Protein AF-0000000080282347 (afdb_homodimer)

Organism: Amycolatopsis orientalis (NCBI:txid31958)

Radius of gyration: 20.48 Å; Cα contacts (8 Å, |Δi|>4): 870; chains: 2; bounding box: 48×57×53 Å

Foldseek 3Di:
DPLPQFAEEEAEAQFQLCVDCVQPDKDQPCLLVLVLLVLVLCVVVVGAYEYEHAQEPDPPRLCHPPHRRVHHDPSCPPRDHPYYFYAHAQAPCRGPDNPVVVCVVSNHQEYEYAYPAQLTNRLNNLQVSLVVRGAYEYALSNHMHAWDADPVRDIDGRVRSSVVSQCCCCVVVSYHYDHSVVVSVVD/DPLPQFAEEEAEAQFQLCVDCVQPDKDQPCLLVLVLLVLVLCVVVVGAYEYEHAQEPDPPRLCHPPHRRVHHDPSCPPRDHPYYFYAHAQAPCRGPDNPVVVCVVSNHQEYEYAYPAQLTNRLNNLQVSLVVRGAYEYALSNHMHAWDADPVRDIDGRVRSSVVSQCCCCVVVSYHYDHSVVVSVVD

Secondary structure (DSSP, 8-state):
------EEEEEE--BGGGGSGGG--BS-TTHHHHHHHHHHHHHHTT--EEEEEE---STT-TTSTTSGGGSBPGGGTT---SEEEEESSS-GGGSSS-HHHHHHHTT--EEEEEEE-IIIIIHHHHHHHHHTT-EEEEEEEEEE-B-EE-TTS-EE-HHHHHHHHHHHHHHTTS-EEE-HHHHHHH-/------EEEEEE--BGGGGSGGG--BS-TTHHHHHHHHHHHHHHTT--EEEEEE---STT-TTSTTSGGGSBPGGGTT---SEEEEESSS-GGGSSS-HHHHHHHTT--EEEEEEE-IIIIIHHHHHHHHHTT-EEEEEEEEEE-B-EE-TTS-EE-HHHHHHHHHHHHHHTTS-EEE-HHHHHHT-

pLDDT: mean 96.14, std 8.89, range [32.91, 98.94]

Structure (mmCIF, N/CA/C/O backbone):
data_AF-0000000080282347-model_v1
#
loop_
_entity.id
_entity.type
_entity.pdbx_description
1 polymer Isochorismatase
#
loop_
_atom_site.group_PDB
_atom_site.id
_atom_site.type_symbol
_atom_site.label_atom_id
_atom_site.label_alt_id
_atom_site.label_comp_id
_atom_site.label_asym_id
_atom_site.label_entity_id
_atom_site.label_seq_id
_atom_site.pdbx_PDB_ins_code
_atom_site.Cartn_x
_atom_site.Cartn_y
_atom_site.Cartn_z
_atom_site.occupancy
_atom_site.B_iso_or_equiv
_atom_site.auth_seq_id
_atom_site.auth_comp_id
_atom_site.auth_asym_id
_atom_site.auth_atom_id
_atom_site.pdbx_PDB_model_num
ATOM 1 N N . MET A 1 1 ? 25.859 -26.344 3.904 1 32.91 1 MET A N 1
ATOM 2 C CA . MET A 1 1 ? 25.094 -26.328 2.662 1 32.91 1 MET A CA 1
ATOM 3 C C . MET A 1 1 ? 24.594 -24.906 2.354 1 32.91 1 MET A C 1
ATOM 5 O O . MET A 1 1 ? 23.891 -24.312 3.164 1 32.91 1 MET A O 1
ATOM 9 N N . THR A 1 2 ? 25.281 -24.062 1.719 1 38.06 2 THR A N 1
ATOM 10 C CA . THR A 1 2 ? 25.109 -22.641 1.452 1 38.06 2 THR A CA 1
ATOM 11 C C . THR A 1 2 ? 23.656 -22.344 1.054 1 38.06 2 THR A C 1
ATOM 13 O O . THR A 1 2 ? 23.188 -22.781 0.004 1 38.06 2 THR A O 1
ATOM 16 N N . THR A 1 3 ? 22.734 -22.484 1.907 1 43.06 3 THR A N 1
ATOM 17 C CA . THR A 1 3 ? 21.297 -22.484 1.604 1 43.06 3 THR A CA 1
ATOM 18 C C . THR A 1 3 ? 20.969 -21.406 0.574 1 43.06 3 THR A C 1
ATOM 20 O O . THR A 1 3 ? 21.25 -20.234 0.78 1 43.06 3 THR A O 1
ATOM 23 N N . GLU A 1 4 ? 21.266 -21.703 -0.724 1 50.09 4 GLU A N 1
ATOM 24 C CA . GLU A 1 4 ? 20.969 -20.875 -1.893 1 50.09 4 GLU A CA 1
ATOM 25 C C . GLU A 1 4 ? 19.75 -20 -1.665 1 50.09 4 GLU A C 1
ATOM 27 O O . GLU A 1 4 ? 18.781 -20.438 -1.025 1 50.09 4 GLU A O 1
ATOM 32 N N . GLU A 1 5 ? 19.953 -18.812 -1.58 1 59.78 5 GLU A N 1
ATOM 33 C CA . GLU A 1 5 ? 18.844 -17.859 -1.501 1 59.78 5 GLU A 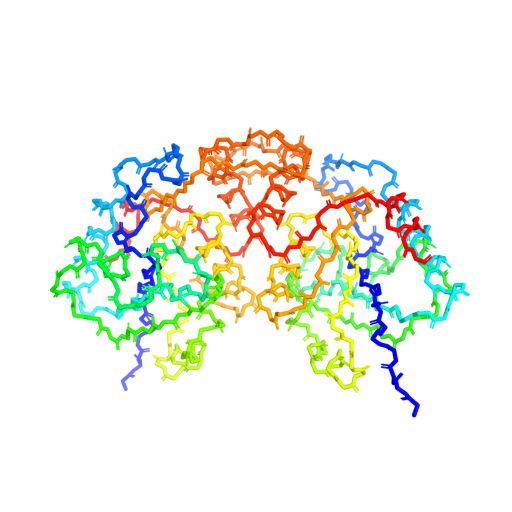CA 1
ATOM 34 C C . GLU A 1 5 ? 17.703 -18.281 -2.414 1 59.78 5 GLU A C 1
ATOM 36 O O . GLU A 1 5 ? 17.891 -18.5 -3.609 1 59.78 5 GLU A O 1
ATOM 41 N N . THR A 1 6 ? 16.625 -19.062 -1.84 1 83.44 6 THR A N 1
ATOM 42 C CA . THR A 1 6 ? 15.516 -19.531 -2.658 1 83.44 6 THR A CA 1
ATOM 43 C C . THR A 1 6 ? 14.461 -18.438 -2.83 1 83.44 6 THR A C 1
ATOM 45 O O . THR A 1 6 ? 14.273 -17.609 -1.939 1 83.44 6 THR A O 1
ATOM 48 N N . LYS A 1 7 ? 13.984 -18.266 -4.023 1 94.06 7 LYS A N 1
ATOM 49 C CA . LYS A 1 7 ? 12.914 -17.359 -4.418 1 94.06 7 LYS A CA 1
ATOM 50 C C . LYS A 1 7 ? 11.547 -18.016 -4.25 1 94.06 7 LYS A C 1
ATOM 52 O O . LYS A 1 7 ? 11.281 -19.062 -4.848 1 94.06 7 LYS A O 1
ATOM 57 N N . ALA A 1 8 ? 10.75 -17.516 -3.375 1 98.31 8 ALA A N 1
ATOM 58 C CA . ALA A 1 8 ? 9.422 -18.078 -3.146 1 98.31 8 ALA A CA 1
ATOM 59 C C . ALA A 1 8 ? 8.406 -17.531 -4.141 1 98.31 8 ALA A C 1
ATOM 61 O O . ALA A 1 8 ? 8.633 -16.484 -4.754 1 98.31 8 ALA A O 1
ATOM 62 N N . LEU A 1 9 ? 7.398 -18.297 -4.395 1 98.75 9 LEU A N 1
ATOM 63 C CA . LEU A 1 9 ? 6.207 -17.812 -5.082 1 98.75 9 LEU A CA 1
ATOM 64 C C . LEU A 1 9 ? 5.062 -17.594 -4.102 1 98.75 9 LEU A C 1
ATOM 66 O O . LEU A 1 9 ? 4.676 -18.516 -3.373 1 98.75 9 LEU A O 1
ATOM 70 N N . LEU A 1 10 ? 4.605 -16.391 -3.969 1 98.94 10 LEU A N 1
ATOM 71 C CA . LEU A 1 10 ? 3.426 -16.047 -3.178 1 98.94 10 LEU A CA 1
ATOM 72 C C . LEU A 1 10 ? 2.195 -15.906 -4.066 1 98.94 10 LEU A C 1
ATOM 74 O O . LEU A 1 10 ? 2.152 -15.039 -4.941 1 98.94 10 LEU A O 1
ATOM 78 N N . VAL A 1 11 ? 1.213 -16.719 -3.898 1 98.94 11 VAL A N 1
ATOM 79 C CA . VAL A 1 11 ? -0.048 -16.688 -4.633 1 98.94 11 VAL A CA 1
ATOM 80 C C . VAL A 1 11 ? -1.171 -16.219 -3.711 1 98.94 11 VAL A C 1
ATOM 82 O O . VAL A 1 11 ? -1.572 -16.938 -2.793 1 98.94 11 VAL A O 1
ATOM 85 N N . ILE A 1 12 ? -1.704 -15.07 -4.031 1 98.88 12 ILE A N 1
ATOM 86 C CA . ILE A 1 12 ? -2.576 -14.359 -3.104 1 98.88 12 ILE A CA 1
ATOM 87 C C . ILE A 1 12 ? -4.027 -14.477 -3.566 1 98.88 12 ILE A C 1
ATOM 89 O O . ILE A 1 12 ? -4.391 -13.969 -4.629 1 98.88 12 ILE A O 1
ATOM 93 N N . ASP A 1 13 ? -4.871 -15.109 -2.803 1 98.75 13 ASP A N 1
ATOM 94 C CA . ASP A 1 13 ? -6.328 -15.016 -2.816 1 98.75 13 ASP A CA 1
ATOM 95 C C . ASP A 1 13 ? -6.902 -15.547 -4.129 1 98.75 13 ASP A C 1
ATOM 97 O O . ASP A 1 13 ? -7.879 -15 -4.648 1 98.75 13 ASP A O 1
ATOM 101 N N . VAL A 1 14 ? -6.258 -16.469 -4.738 1 98.81 14 VAL A N 1
ATOM 102 C CA . VAL A 1 14 ? -6.809 -17.062 -5.953 1 98.81 14 VAL A CA 1
ATOM 103 C C . VAL A 1 14 ? -7.957 -18 -5.598 1 98.81 14 VAL A C 1
ATOM 105 O O . VAL A 1 14 ? -7.789 -19.234 -5.617 1 98.81 14 VAL A O 1
ATOM 108 N N . GLN A 1 15 ? -9.086 -17.406 -5.375 1 98.81 15 GLN A N 1
ATOM 109 C CA . GLN A 1 15 ? -10.234 -18.094 -4.805 1 98.81 15 GLN A CA 1
ATOM 110 C C . GLN A 1 15 ? -11.453 -17.984 -5.715 1 98.81 15 GLN A C 1
ATOM 112 O O . GLN A 1 15 ? -11.625 -16.984 -6.414 1 98.81 15 GLN A O 1
ATOM 117 N N . ARG A 1 16 ? -12.336 -18.906 -5.605 1 98.5 16 ARG A N 1
ATOM 118 C CA . ARG A 1 16 ? -13.5 -19.031 -6.48 1 98.5 16 ARG A CA 1
ATOM 119 C C . ARG A 1 16 ? -14.477 -17.891 -6.273 1 98.5 16 ARG A C 1
ATOM 121 O O . ARG A 1 16 ? -15.164 -17.469 -7.211 1 98.5 16 ARG A O 1
ATOM 128 N N . GLY A 1 17 ? -14.484 -17.344 -5.078 1 98.19 17 GLY A N 1
ATOM 129 C CA . GLY A 1 17 ? -15.391 -16.25 -4.773 1 98.19 17 GLY A CA 1
ATOM 130 C C . GLY A 1 17 ? -15.188 -15.039 -5.66 1 98.19 17 GLY A C 1
ATOM 131 O O . GLY A 1 17 ? -16.109 -14.227 -5.832 1 98.19 17 GLY A O 1
ATOM 132 N N . PHE A 1 18 ? -14.047 -14.883 -6.262 1 98.12 18 PHE A N 1
ATOM 133 C CA . PHE A 1 18 ? -13.742 -13.727 -7.098 1 98.12 18 PHE A CA 1
ATOM 134 C C . PHE A 1 18 ? -14.344 -13.883 -8.484 1 98.12 18 PHE A C 1
ATOM 136 O O . PHE A 1 18 ? -14.266 -12.977 -9.312 1 98.12 18 PHE A O 1
ATOM 143 N N . ASP A 1 19 ? -14.977 -15.008 -8.758 1 97.06 19 ASP A N 1
ATOM 144 C CA . ASP A 1 19 ? -15.633 -15.219 -10.039 1 97.06 19 ASP A CA 1
ATOM 145 C C . ASP A 1 19 ? -17.062 -14.688 -10.016 1 97.06 19 ASP A C 1
ATOM 147 O O . ASP A 1 19 ? -17.734 -14.641 -11.047 1 97.06 19 ASP A O 1
ATOM 151 N N . GLU A 1 20 ? -17.5 -14.266 -8.875 1 96.19 20 GLU A N 1
ATOM 152 C CA . GLU A 1 20 ? -18.875 -13.812 -8.75 1 96.19 20 GLU A CA 1
ATOM 153 C C . GLU A 1 20 ? -19.078 -12.477 -9.461 1 96.19 20 GLU A C 1
ATOM 155 O O . GLU A 1 20 ? -18.219 -11.602 -9.422 1 96.19 20 GLU A O 1
ATOM 160 N N . PRO A 1 21 ? -20.234 -12.297 -10.039 1 94.88 21 PRO A N 1
ATOM 161 C CA . PRO A 1 21 ? -20.516 -11.102 -10.844 1 94.88 21 PRO A CA 1
ATOM 162 C C . PRO A 1 21 ? -20.516 -9.82 -10.016 1 94.88 21 PRO A C 1
ATOM 164 O O . PRO A 1 21 ? -20.391 -8.719 -10.562 1 94.88 21 PRO A O 1
ATOM 167 N N . VAL A 1 22 ? -20.672 -9.945 -8.766 1 93.5 22 VAL A N 1
ATOM 168 C CA . VAL A 1 22 ? -20.797 -8.789 -7.895 1 93.5 22 VAL A CA 1
ATOM 169 C C . VAL A 1 22 ? -19.531 -7.941 -7.973 1 93.5 22 VAL A C 1
ATOM 171 O O . VAL A 1 22 ? -19.562 -6.734 -7.719 1 93.5 22 VAL A O 1
ATOM 174 N N . TRP A 1 23 ? -18.438 -8.5 -8.422 1 96.12 23 TRP A N 1
ATOM 175 C CA . TRP A 1 23 ? -17.156 -7.805 -8.438 1 96.12 23 TRP A CA 1
ATOM 176 C C . TRP A 1 23 ? -17.047 -6.863 -9.633 1 96.12 23 TRP A C 1
ATOM 178 O O . TRP A 1 23 ? -16.203 -5.969 -9.656 1 96.12 23 TRP A O 1
ATOM 188 N N . GLY A 1 24 ? -17.922 -7.086 -10.625 1 96.56 24 GLY A N 1
ATOM 189 C CA . GLY A 1 24 ? -17.906 -6.223 -11.797 1 96.56 24 GLY A CA 1
ATOM 190 C C . GLY A 1 24 ? -16.859 -6.637 -12.82 1 96.56 24 GLY A C 1
ATOM 191 O O . GLY A 1 24 ? -16.328 -7.746 -12.758 1 96.56 24 GLY A O 1
ATOM 192 N N . PRO A 1 25 ? -16.609 -5.812 -13.852 1 97.88 25 PRO A N 1
ATOM 193 C CA . PRO A 1 25 ? -15.656 -6.137 -14.922 1 97.88 25 PRO A CA 1
ATOM 194 C C . PRO A 1 25 ? -14.219 -6.254 -14.422 1 97.88 25 PRO A C 1
ATOM 196 O O . PRO A 1 25 ? -13.766 -5.418 -13.633 1 97.88 25 PRO A O 1
ATOM 199 N N . ARG A 1 26 ? -13.57 -7.227 -14.844 1 98.38 26 ARG A N 1
ATOM 200 C CA . ARG A 1 26 ? -12.164 -7.41 -14.484 1 98.38 26 ARG A CA 1
ATOM 201 C C . ARG A 1 26 ? -11.258 -7.219 -15.695 1 98.38 26 ARG A C 1
ATOM 203 O O . ARG A 1 26 ? -11.734 -7.211 -16.828 1 98.38 26 ARG A O 1
ATOM 210 N N . ASP A 1 27 ? -10.039 -7.051 -15.398 1 98.56 27 ASP A N 1
ATOM 211 C CA . ASP A 1 27 ? -9.016 -7.066 -16.438 1 98.56 27 ASP A CA 1
ATOM 212 C C . ASP A 1 27 ? -8.328 -8.43 -16.516 1 98.56 27 ASP A C 1
ATOM 214 O O . ASP A 1 27 ? -8.734 -9.375 -15.836 1 98.56 27 ASP A O 1
ATOM 218 N N . ASN A 1 28 ? -7.477 -8.648 -17.422 1 98.38 28 ASN A N 1
ATOM 219 C CA . ASN A 1 28 ? -6.531 -9.75 -17.578 1 98.38 28 ASN A CA 1
ATOM 220 C C . ASN A 1 28 ? -7.238 -11.102 -17.578 1 98.38 28 ASN A C 1
ATOM 222 O O . ASN A 1 28 ? -7.027 -11.914 -16.672 1 98.38 28 ASN A O 1
ATOM 226 N N . PRO A 1 29 ? -7.984 -11.453 -18.594 1 97.69 29 PRO A N 1
ATOM 227 C CA . PRO A 1 29 ? -8.688 -12.734 -18.672 1 97.69 29 PRO A CA 1
ATOM 228 C C . PRO A 1 29 ? -7.734 -13.93 -18.641 1 97.69 29 PRO A C 1
ATOM 230 O O . PRO A 1 29 ? -8.148 -15.047 -18.328 1 97.69 29 PRO A O 1
ATOM 233 N N . GLY A 1 30 ? -6.48 -13.758 -18.891 1 98.12 30 GLY A N 1
ATOM 234 C CA . GLY A 1 30 ? -5.504 -14.836 -18.922 1 98.12 30 GLY A CA 1
ATOM 235 C C . GLY A 1 30 ? -4.75 -14.992 -17.609 1 98.12 30 GLY A C 1
ATOM 236 O O . GLY A 1 30 ? -3.811 -15.789 -17.531 1 98.12 30 GLY A O 1
ATOM 237 N N . ALA A 1 31 ? -5.098 -14.281 -16.594 1 98.81 31 ALA A N 1
ATOM 238 C CA . ALA A 1 31 ? -4.336 -14.242 -15.352 1 98.81 31 ALA A CA 1
ATOM 239 C C . ALA A 1 31 ? -4.223 -15.633 -14.734 1 98.81 31 ALA A C 1
ATOM 241 O O . ALA A 1 31 ? -3.143 -16.031 -14.297 1 98.81 31 ALA A O 1
ATOM 242 N N . GLU A 1 32 ? -5.316 -16.406 -14.719 1 98.69 32 GLU A N 1
ATOM 243 C CA . GLU A 1 32 ? -5.316 -17.719 -14.086 1 98.69 32 GLU A CA 1
ATOM 244 C C . GLU A 1 32 ? -4.363 -18.672 -14.797 1 98.69 32 GLU A C 1
ATOM 246 O O . GLU A 1 32 ? -3.668 -19.469 -14.148 1 98.69 32 GLU A O 1
ATOM 251 N N . ALA A 1 33 ? -4.371 -18.594 -16.062 1 98.69 33 ALA A N 1
ATOM 252 C CA . ALA A 1 33 ? -3.436 -19.422 -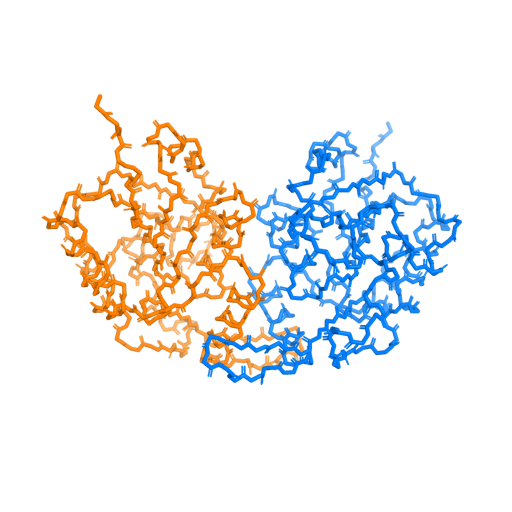16.812 1 98.69 33 ALA A CA 1
ATOM 253 C C . ALA A 1 33 ? -1.991 -19.062 -16.484 1 98.69 33 ALA A C 1
ATOM 255 O O . ALA A 1 33 ? -1.132 -19.938 -16.391 1 98.69 33 ALA A O 1
ATOM 256 N N . ASN A 1 34 ? -1.694 -17.781 -16.391 1 98.88 34 ASN A N 1
ATOM 257 C CA . ASN A 1 34 ? -0.36 -17.328 -16.016 1 98.88 34 ASN A CA 1
ATOM 258 C C . ASN A 1 34 ? 0.003 -17.766 -14.594 1 98.88 34 ASN A C 1
ATOM 260 O O . ASN A 1 34 ? 1.139 -18.156 -14.336 1 98.88 34 ASN A O 1
ATOM 264 N N . ILE A 1 35 ? -0.939 -17.703 -13.664 1 98.88 35 ILE A N 1
ATOM 265 C CA . ILE A 1 35 ? -0.724 -18.172 -12.297 1 98.88 35 ILE A CA 1
ATOM 266 C C . ILE A 1 35 ? -0.371 -19.656 -12.312 1 98.88 35 ILE A C 1
ATOM 268 O O . ILE A 1 35 ? 0.592 -20.078 -11.664 1 98.88 35 ILE A O 1
ATOM 272 N N . LYS A 1 36 ? -1.132 -20.406 -13.055 1 98.81 36 LYS A N 1
ATOM 273 C CA . LYS A 1 36 ? -0.878 -21.844 -13.156 1 98.81 36 LYS A CA 1
ATOM 274 C C . LYS A 1 36 ? 0.521 -22.109 -13.703 1 98.81 36 LYS A C 1
ATOM 276 O O . LYS A 1 36 ? 1.224 -23 -13.219 1 98.81 36 LYS A O 1
ATOM 281 N N . ALA A 1 37 ? 0.884 -21.359 -14.688 1 98.81 37 ALA A N 1
ATOM 282 C CA . ALA A 1 37 ? 2.209 -21.531 -15.281 1 98.81 37 ALA A CA 1
ATOM 283 C C . ALA A 1 37 ? 3.305 -21.281 -14.25 1 98.81 37 ALA A C 1
ATOM 285 O O . ALA A 1 37 ? 4.293 -22.016 -14.195 1 98.81 37 ALA A O 1
ATOM 286 N N . LEU A 1 38 ? 3.16 -20.25 -13.453 1 98.81 38 LEU A N 1
ATOM 287 C CA . LEU A 1 38 ? 4.133 -19.953 -12.406 1 98.81 38 LEU A CA 1
ATOM 288 C C . LEU A 1 38 ? 4.18 -21.062 -11.367 1 98.81 38 LEU A C 1
ATOM 290 O O . LEU A 1 38 ? 5.262 -21.531 -11.008 1 98.81 38 LEU A O 1
ATOM 294 N N . VAL A 1 39 ? 3.004 -21.516 -10.938 1 98.75 39 VAL A N 1
ATOM 295 C CA . VAL A 1 39 ? 2.908 -22.562 -9.922 1 98.75 39 VAL A CA 1
ATOM 296 C C . VAL A 1 39 ? 3.559 -23.844 -10.422 1 98.75 39 VAL A C 1
ATOM 298 O O . VAL A 1 39 ? 4.344 -24.469 -9.711 1 98.75 39 VAL A O 1
ATOM 301 N N . ASP A 1 40 ? 3.219 -24.156 -11.648 1 98.31 40 ASP A N 1
ATOM 302 C CA . ASP A 1 40 ? 3.787 -25.359 -12.234 1 98.31 40 ASP A CA 1
ATOM 303 C C . ASP A 1 40 ? 5.312 -25.281 -12.289 1 98.31 40 ASP A C 1
ATOM 305 O O . ASP A 1 40 ? 6 -26.25 -11.945 1 98.31 40 ASP A O 1
ATOM 309 N N . ALA A 1 41 ? 5.844 -24.203 -12.68 1 97.94 41 ALA A N 1
ATOM 310 C CA . ALA A 1 41 ? 7.293 -24.016 -12.781 1 97.94 41 ALA A CA 1
ATOM 311 C C . ALA A 1 41 ? 7.957 -24.141 -11.414 1 97.94 41 ALA A C 1
ATOM 313 O O . ALA A 1 41 ? 9.023 -24.75 -11.281 1 97.94 41 ALA A O 1
ATOM 314 N N . TRP A 1 42 ? 7.387 -23.5 -10.422 1 97.62 42 TRP A N 1
ATOM 315 C CA . TRP A 1 42 ? 7.934 -23.578 -9.07 1 97.62 42 TRP A CA 1
ATOM 316 C C . TRP A 1 42 ? 7.922 -25.016 -8.555 1 97.62 42 TRP A C 1
ATOM 318 O O . TRP A 1 42 ? 8.891 -25.469 -7.945 1 97.62 42 TRP A O 1
ATOM 328 N N . GLN A 1 43 ? 6.828 -25.766 -8.805 1 96.81 43 GLN A N 1
ATOM 329 C CA . GLN A 1 43 ? 6.719 -27.156 -8.367 1 96.81 43 GLN A CA 1
ATOM 330 C C . GLN A 1 43 ? 7.762 -28.031 -9.055 1 96.81 43 GLN A C 1
ATOM 332 O O . GLN A 1 43 ? 8.406 -28.859 -8.414 1 96.81 43 GLN A O 1
ATOM 337 N N . GLU A 1 44 ? 7.859 -27.766 -10.289 1 96 44 GLU A N 1
ATOM 338 C CA . GLU A 1 44 ? 8.805 -28.562 -11.07 1 96 44 GLU A CA 1
ATOM 339 C C . GLU A 1 44 ? 10.227 -28.391 -10.547 1 96 44 GLU A C 1
ATOM 341 O O . GLU A 1 44 ? 11.031 -29.328 -10.609 1 96 44 GLU A O 1
ATOM 346 N N . ARG A 1 45 ? 10.531 -27.328 -9.969 1 94.94 45 ARG A N 1
ATOM 347 C CA . ARG A 1 45 ? 11.898 -27.016 -9.547 1 94.94 45 ARG A CA 1
ATOM 348 C C . ARG A 1 45 ? 12.055 -27.203 -8.039 1 94.94 45 ARG A C 1
ATOM 350 O O . ARG A 1 45 ? 13.133 -26.969 -7.492 1 94.94 45 ARG A O 1
ATOM 357 N N . GLY A 1 46 ? 11.008 -27.531 -7.414 1 94.94 46 GLY A N 1
ATOM 358 C CA . GLY A 1 46 ? 11.055 -27.734 -5.977 1 94.94 46 GLY A CA 1
ATOM 359 C C . GLY A 1 46 ? 11.273 -26.453 -5.191 1 94.94 46 GLY A C 1
ATOM 360 O O . GLY A 1 46 ? 11.945 -26.453 -4.156 1 94.94 46 GLY A O 1
ATOM 361 N N . LEU A 1 47 ? 10.875 -25.328 -5.727 1 96.31 47 LEU A N 1
ATOM 362 C CA . LEU A 1 47 ? 10.992 -24.031 -5.062 1 96.31 47 LEU A CA 1
ATOM 363 C C . LEU A 1 47 ? 9.781 -23.766 -4.172 1 96.31 47 LEU A C 1
ATOM 365 O O . LEU A 1 47 ? 8.695 -24.312 -4.41 1 96.31 47 LEU A O 1
ATOM 369 N N . PRO A 1 48 ? 9.906 -22.969 -3.148 1 97.75 48 PRO A N 1
ATOM 370 C CA 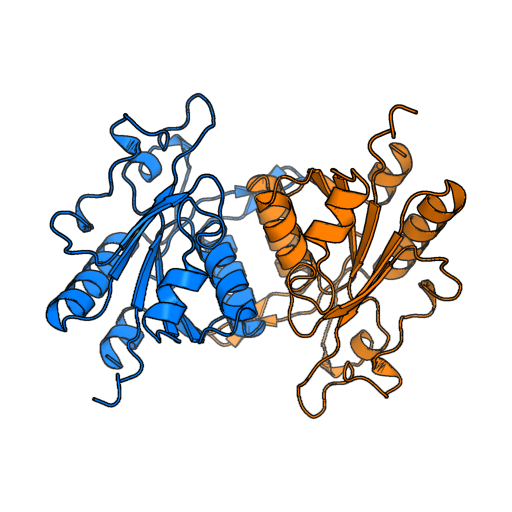. PRO A 1 48 ? 8.828 -22.781 -2.174 1 97.75 48 PRO A CA 1
ATOM 371 C C . PRO A 1 48 ? 7.625 -22.047 -2.76 1 97.75 48 PRO A C 1
ATOM 373 O O . PRO A 1 48 ? 7.789 -21.078 -3.492 1 97.75 48 PRO A O 1
ATOM 376 N N . ILE A 1 49 ? 6.488 -22.547 -2.426 1 98.5 49 ILE A N 1
ATOM 377 C CA . ILE A 1 49 ? 5.219 -21.938 -2.814 1 98.5 49 ILE A CA 1
ATOM 378 C C . ILE A 1 49 ? 4.398 -21.609 -1.569 1 98.5 49 ILE A C 1
ATOM 380 O O . ILE A 1 49 ? 4.234 -22.453 -0.686 1 98.5 49 ILE A O 1
ATOM 384 N N . VAL A 1 50 ? 3.93 -20.391 -1.485 1 98.81 50 VAL A N 1
ATOM 385 C CA . VAL A 1 50 ? 3.029 -19.938 -0.432 1 98.81 50 VAL A CA 1
ATOM 386 C C . VAL A 1 50 ? 1.659 -19.609 -1.025 1 98.81 50 VAL A C 1
ATOM 388 O O . VAL A 1 50 ? 1.555 -18.844 -1.979 1 98.81 50 VAL A O 1
ATOM 391 N N . LEU A 1 51 ? 0.63 -20.203 -0.498 1 98.81 51 LEU A N 1
ATOM 392 C CA . LEU A 1 51 ? -0.748 -19.891 -0.858 1 98.81 51 LEU A CA 1
ATOM 393 C C . LEU A 1 51 ? -1.451 -19.156 0.274 1 98.81 51 LEU A C 1
ATOM 395 O O . LEU A 1 51 ? -1.42 -19.594 1.425 1 98.81 51 LEU A O 1
ATOM 399 N N . VAL A 1 52 ? -2.047 -18.031 -0.101 1 98.62 52 VAL A N 1
ATOM 400 C CA . VAL A 1 52 ? -2.756 -17.219 0.878 1 98.62 52 VAL A CA 1
ATOM 401 C C . VAL A 1 52 ? -4.238 -17.141 0.515 1 98.62 52 VAL A C 1
ATOM 403 O O . VAL A 1 52 ? -4.59 -16.953 -0.654 1 98.62 52 VAL A O 1
ATOM 406 N N . HIS A 1 53 ? -5.121 -17.344 1.329 1 97 53 HIS A N 1
ATOM 407 C CA . HIS A 1 53 ? -6.535 -17.094 1.078 1 97 53 HIS A CA 1
ATOM 408 C C . HIS A 1 53 ? -7.059 -15.938 1.92 1 97 53 HIS A C 1
ATOM 410 O O . HIS A 1 53 ? -6.57 -15.703 3.027 1 97 53 HIS A O 1
ATOM 416 N N . HIS A 1 54 ? -7.906 -15.195 1.401 1 98.44 54 HIS A N 1
ATOM 417 C CA . HIS A 1 54 ? -8.633 -14.164 2.123 1 98.44 54 HIS A CA 1
ATOM 418 C C . HIS A 1 54 ? -9.836 -14.742 2.865 1 98.44 54 HIS A C 1
ATOM 420 O O . HIS A 1 54 ? -10.734 -15.32 2.246 1 98.44 54 HIS A O 1
ATOM 426 N N . ASP A 1 55 ? -9.844 -14.688 4.125 1 98.25 55 ASP A N 1
ATOM 427 C CA . ASP A 1 55 ? -10.945 -15.148 4.969 1 98.25 55 ASP A CA 1
ATOM 428 C C . ASP A 1 55 ? -11.781 -13.977 5.461 1 98.25 55 ASP A C 1
ATOM 430 O O . ASP A 1 55 ? -11.625 -13.523 6.598 1 98.25 55 ASP A O 1
ATOM 434 N N . SER A 1 56 ? -12.688 -13.578 4.645 1 96.19 56 SER A N 1
ATOM 435 C CA . SER A 1 56 ? -13.5 -12.398 4.918 1 96.19 56 SER A CA 1
ATOM 436 C C . SER A 1 56 ? -14.32 -12.578 6.188 1 96.19 56 SER A C 1
ATOM 438 O O . SER A 1 56 ? -14.875 -13.648 6.434 1 96.19 56 SER A O 1
ATOM 440 N N . VAL A 1 57 ? -14.414 -11.469 6.934 1 94.06 57 VAL A N 1
ATOM 441 C CA . VAL A 1 57 ? -15.25 -11.492 8.125 1 94.06 57 VAL A CA 1
ATOM 442 C C . VAL A 1 57 ? -16.578 -10.781 7.855 1 94.06 57 VAL A C 1
ATOM 444 O O . VAL A 1 57 ? -17.438 -10.688 8.734 1 94.06 57 VAL A O 1
ATOM 447 N N . LYS A 1 58 ? -16.734 -10.195 6.695 1 91.62 58 LYS A N 1
ATOM 448 C CA . LYS A 1 58 ? -17.938 -9.453 6.34 1 91.62 58 LYS A CA 1
ATOM 449 C C . LYS A 1 58 ? -19.109 -10.398 6.051 1 91.62 58 LYS A C 1
ATOM 451 O O . LYS A 1 58 ? -18.9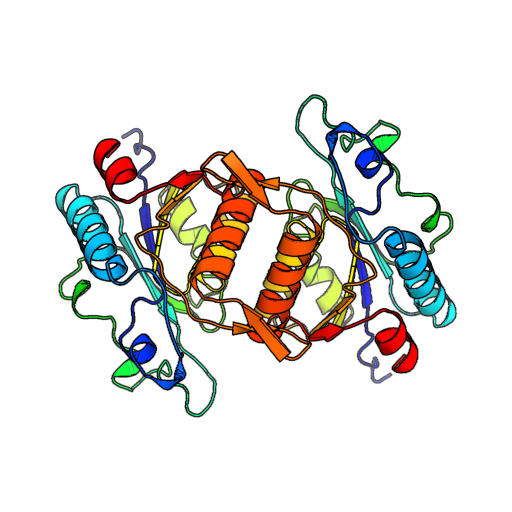69 -11.336 5.262 1 91.62 58 LYS A O 1
ATOM 456 N N . PRO A 1 59 ? -20.234 -9.977 6.637 1 91.12 59 PRO A N 1
ATOM 457 C CA . PRO A 1 59 ? -21.406 -10.812 6.34 1 91.12 59 PRO A CA 1
ATOM 458 C C . PRO A 1 59 ? -21.781 -10.789 4.859 1 91.12 59 PRO A C 1
ATOM 460 O O . PRO A 1 59 ? -21.734 -9.734 4.223 1 91.12 59 PRO A O 1
ATOM 463 N N . GLY A 1 60 ? -22 -11.859 4.234 1 90.5 60 GLY A N 1
ATOM 464 C CA . GLY A 1 60 ? -22.453 -11.938 2.857 1 90.5 60 GLY A CA 1
ATOM 465 C C . GLY A 1 60 ? -21.328 -12.07 1.855 1 90.5 60 GLY A C 1
ATOM 466 O O . GLY A 1 60 ? -21.562 -12.25 0.661 1 90.5 60 GLY A O 1
ATOM 467 N N . SER A 1 61 ? -20.188 -11.906 2.357 1 93.38 61 SER A N 1
ATOM 468 C CA . SER A 1 61 ? -19.047 -12.023 1.451 1 93.38 61 SER A CA 1
ATOM 469 C C . SER A 1 61 ? -18.906 -13.453 0.938 1 93.38 61 SER A C 1
ATOM 471 O O . SER A 1 61 ? -19.016 -14.414 1.708 1 93.38 61 SER A O 1
ATOM 473 N N . SER A 1 62 ? -18.578 -13.586 -0.346 1 93.62 62 SER A N 1
ATOM 474 C CA . SER A 1 62 ? -18.359 -14.891 -0.953 1 93.62 62 SER A CA 1
ATOM 475 C C . SER A 1 62 ? -17.031 -15.492 -0.513 1 93.62 62 SER A C 1
ATOM 477 O O . SER A 1 62 ? -16.781 -16.688 -0.724 1 93.62 62 SER A O 1
ATOM 479 N N . LEU A 1 63 ? -16.172 -14.695 0.103 1 96.56 63 LEU A N 1
ATOM 480 C CA . LEU A 1 63 ? -14.844 -15.148 0.488 1 96.56 63 LEU A CA 1
ATOM 481 C C . LEU A 1 63 ? -14.828 -15.625 1.938 1 96.56 63 LEU A C 1
ATOM 483 O O . LEU A 1 63 ? -13.781 -15.977 2.471 1 96.56 63 LEU A O 1
ATOM 487 N N . ARG A 1 64 ? -15.969 -15.641 2.592 1 96 64 ARG A N 1
ATOM 488 C CA . ARG A 1 64 ? -16.062 -16.094 3.975 1 96 64 ARG A CA 1
ATOM 489 C C . ARG A 1 64 ? -15.75 -17.578 4.082 1 96 64 ARG A C 1
ATOM 491 O O . ARG A 1 64 ? -16.203 -18.375 3.258 1 96 64 ARG A O 1
ATOM 498 N N . PRO A 1 65 ? -15.047 -18 5.078 1 95.56 65 PRO A N 1
ATOM 499 C CA . PRO A 1 65 ? -14.734 -19.422 5.242 1 95.56 65 PRO A CA 1
ATOM 500 C C . PRO A 1 65 ? -15.984 -20.281 5.355 1 95.56 65 PRO A C 1
ATOM 502 O O . PRO A 1 65 ? -17 -19.859 5.914 1 95.56 65 PRO A O 1
ATOM 505 N N . GLY A 1 66 ? -15.82 -21.5 4.848 1 92.69 66 GLY A N 1
ATOM 506 C CA . GLY A 1 66 ? -16.906 -22.469 5 1 92.69 66 GLY A CA 1
ATOM 507 C C . GLY A 1 66 ? -17.797 -22.547 3.783 1 92.69 66 GLY A C 1
ATOM 508 O O . GLY A 1 66 ? -18.734 -23.359 3.75 1 92.69 66 GLY A O 1
ATOM 509 N N . GLN A 1 67 ? -17.578 -21.672 2.9 1 93.62 67 GLN A N 1
ATOM 510 C CA . GLN A 1 67 ? -18.375 -21.703 1.673 1 93.62 67 GLN A CA 1
ATOM 511 C C . GLN A 1 67 ? -17.484 -21.938 0.454 1 93.62 67 GLN A C 1
ATOM 513 O O . GLN A 1 67 ? -16.25 -21.781 0.533 1 93.62 67 GLN A O 1
ATOM 518 N N . GLU A 1 68 ? -18.109 -22.281 -0.645 1 95 68 GLU A N 1
ATOM 519 C CA . GLU A 1 68 ? -17.406 -22.641 -1.871 1 95 68 GLU A CA 1
ATOM 520 C C . GLU A 1 68 ? -16.531 -21.5 -2.361 1 95 68 GLU A C 1
ATOM 522 O O . GLU A 1 68 ? -15.438 -21.734 -2.896 1 95 68 GLU A O 1
ATOM 527 N N . GLY A 1 69 ? -17 -20.312 -2.191 1 97.12 69 GLY A N 1
ATOM 528 C CA . GLY A 1 69 ? -16.266 -19.156 -2.66 1 97.12 69 GLY A CA 1
ATOM 529 C C . GLY A 1 69 ? -14.906 -18.984 -1.995 1 97.12 69 GLY A C 1
ATOM 530 O O . GLY A 1 69 ? -14.008 -18.359 -2.551 1 97.12 69 GLY A O 1
ATOM 531 N N . ASN A 1 70 ? -14.773 -19.516 -0.857 1 97.56 70 ASN A N 1
ATOM 532 C CA . ASN A 1 70 ? -13.523 -19.406 -0.111 1 97.56 70 ASN A CA 1
ATOM 533 C C . ASN A 1 70 ? -12.477 -20.391 -0.622 1 97.56 70 ASN A C 1
ATOM 535 O O . ASN A 1 70 ? -11.281 -20.234 -0.358 1 97.56 70 ASN A O 1
ATOM 539 N N . HIS A 1 71 ? -12.859 -21.438 -1.36 1 97.56 71 HIS A N 1
ATOM 540 C CA . HIS A 1 71 ? -11.922 -22.406 -1.914 1 97.56 71 HIS A CA 1
ATOM 541 C C . HIS A 1 71 ? -11.055 -21.781 -2.998 1 97.56 71 HIS A C 1
ATOM 543 O O . HIS A 1 71 ? -11.492 -20.859 -3.697 1 97.56 71 HIS A O 1
ATOM 549 N N . PHE A 1 72 ? -9.875 -22.266 -3.074 1 98.31 72 PHE A N 1
ATOM 550 C CA . PHE A 1 72 ? -9.016 -21.859 -4.176 1 98.31 72 PHE A CA 1
ATOM 551 C C . PHE A 1 72 ? -9.641 -22.203 -5.516 1 98.31 72 PHE A C 1
ATOM 553 O O . PHE A 1 72 ? -10.461 -23.125 -5.605 1 98.31 72 PHE A O 1
ATOM 560 N N . LYS A 1 73 ? -9.266 -21.516 -6.504 1 98.56 73 LYS A N 1
ATOM 561 C CA . LYS A 1 73 ? -9.656 -21.828 -7.875 1 98.56 73 LYS A CA 1
ATOM 562 C C . LYS A 1 73 ? -9.008 -23.125 -8.352 1 98.56 73 LYS A C 1
ATOM 564 O O . LYS A 1 73 ? -7.988 -23.547 -7.805 1 98.56 73 LYS A O 1
ATOM 569 N N . PRO A 1 74 ? -9.547 -23.703 -9.414 1 97.56 74 PRO A N 1
ATOM 570 C CA . PRO A 1 74 ? -9.086 -25.031 -9.875 1 97.56 74 PRO A CA 1
ATOM 571 C C . PRO A 1 74 ? -7.625 -25.016 -10.328 1 97.56 74 PRO A C 1
ATOM 573 O O . PRO A 1 74 ? -6.949 -26.047 -10.273 1 97.56 74 PRO A O 1
ATOM 576 N N . GLU A 1 75 ? -7.121 -23.875 -10.742 1 97.38 75 GLU A N 1
ATOM 577 C CA . GLU A 1 75 ? -5.734 -23.75 -11.18 1 97.38 75 GLU A CA 1
ATOM 578 C C . GLU A 1 75 ? -4.766 -24.109 -10.055 1 97.38 75 GLU A C 1
ATOM 580 O O . GLU A 1 75 ? -3.602 -24.422 -10.312 1 97.38 75 GLU A O 1
ATOM 585 N N . LEU A 1 76 ? -5.289 -24.109 -8.844 1 98.12 76 LEU A N 1
ATOM 586 C CA . LEU A 1 76 ? -4.398 -24.375 -7.719 1 98.12 76 LEU A CA 1
ATOM 587 C C . LEU A 1 76 ? -4.652 -25.781 -7.148 1 98.12 76 LEU A C 1
ATOM 589 O O . LEU A 1 76 ? -4.043 -26.156 -6.148 1 98.12 76 LEU A O 1
ATOM 593 N N . ASP A 1 77 ? -5.531 -26.5 -7.766 1 96.31 77 ASP A N 1
ATOM 594 C CA . ASP A 1 77 ? -5.781 -27.875 -7.32 1 96.31 77 ASP A CA 1
ATOM 595 C C . ASP A 1 77 ? -4.504 -28.703 -7.383 1 96.31 77 ASP A C 1
ATOM 597 O O . ASP A 1 77 ? -3.791 -28.688 -8.383 1 96.31 77 ASP A O 1
ATOM 601 N N . GLY A 1 78 ? -4.184 -29.422 -6.305 1 95.12 78 GLY A N 1
ATOM 602 C CA . GLY A 1 78 ? -3.07 -30.359 -6.301 1 95.12 78 GLY A CA 1
ATOM 603 C C . GLY A 1 78 ? -1.732 -29.688 -6.039 1 95.12 78 GLY A C 1
ATOM 604 O O . GLY A 1 78 ? -0.698 -30.359 -6 1 95.12 78 GLY A O 1
ATOM 605 N N . VAL A 1 79 ? -1.751 -28.406 -5.879 1 97.5 79 VAL A N 1
ATOM 606 C CA . VAL A 1 79 ? -0.504 -27.703 -5.605 1 97.5 79 VAL A CA 1
ATOM 607 C C . VAL A 1 79 ? 0.064 -28.141 -4.262 1 97.5 79 VAL A C 1
ATOM 609 O O . VAL A 1 79 ? -0.662 -28.219 -3.268 1 97.5 79 VAL A O 1
ATOM 612 N N . ARG A 1 80 ? 1.336 -28.531 -4.273 1 96.88 80 ARG A N 1
ATOM 613 C CA . ARG A 1 80 ? 2.059 -28.828 -3.047 1 96.88 80 ARG A CA 1
ATOM 614 C C . ARG A 1 80 ? 2.711 -27.578 -2.465 1 96.88 80 ARG A C 1
ATOM 616 O O . ARG A 1 80 ? 3.914 -27.375 -2.639 1 96.88 80 ARG A O 1
ATOM 623 N N . ALA A 1 81 ? 1.958 -26.891 -1.695 1 98.19 81 ALA A N 1
ATOM 624 C CA . ALA A 1 81 ? 2.434 -25.625 -1.119 1 98.19 81 ALA A CA 1
ATOM 625 C C . ALA A 1 81 ? 3.275 -25.891 0.128 1 98.19 81 ALA A C 1
ATOM 627 O O . ALA A 1 81 ? 3.012 -26.828 0.882 1 98.19 81 ALA A O 1
ATOM 628 N N . ASP A 1 82 ? 4.215 -25.078 0.31 1 98 82 ASP A N 1
ATOM 629 C CA . ASP A 1 82 ? 5.051 -25.141 1.504 1 98 82 ASP A CA 1
ATOM 630 C C . ASP A 1 82 ? 4.363 -24.484 2.695 1 98 82 ASP A C 1
ATOM 632 O O . ASP A 1 82 ? 4.629 -24.828 3.848 1 98 82 ASP A O 1
ATOM 636 N N . LEU A 1 83 ? 3.555 -23.484 2.418 1 98.31 83 LEU A N 1
ATOM 637 C CA . LEU A 1 83 ? 2.779 -22.766 3.424 1 98.31 83 LEU A CA 1
ATOM 638 C C . LEU A 1 83 ? 1.417 -22.359 2.871 1 98.31 83 LEU A C 1
ATOM 640 O O . LEU A 1 83 ? 1.319 -21.875 1.743 1 98.31 83 LEU A O 1
ATOM 644 N N . VAL A 1 84 ? 0.394 -22.672 3.541 1 98.38 84 VAL A N 1
ATOM 645 C CA . VAL A 1 84 ? -0.966 -22.219 3.266 1 98.38 84 VAL A CA 1
ATOM 646 C C . VAL A 1 84 ? -1.553 -21.562 4.508 1 98.38 84 VAL A C 1
ATOM 648 O O . VAL A 1 84 ? -1.511 -22.125 5.602 1 98.38 84 VAL A O 1
ATOM 651 N N . PHE A 1 85 ? -2.053 -20.312 4.371 1 98.25 85 PHE A N 1
ATOM 652 C CA . PHE A 1 85 ? -2.648 -19.672 5.539 1 98.25 85 PHE A CA 1
ATOM 653 C C . PHE A 1 85 ? -3.705 -18.656 5.121 1 98.25 85 PHE A C 1
ATOM 655 O O . PHE A 1 85 ? -3.834 -18.344 3.936 1 98.25 85 PHE A O 1
ATOM 662 N N . GLY A 1 86 ? -4.473 -18.203 6.074 1 98 86 GLY A N 1
ATOM 663 C CA . GLY A 1 86 ? -5.508 -17.219 5.832 1 98 86 GLY A CA 1
ATOM 664 C C . GLY A 1 86 ? -5.133 -15.836 6.336 1 98 86 GLY A C 1
ATOM 665 O O . GLY A 1 86 ? -4.23 -15.688 7.164 1 98 86 GLY A O 1
ATOM 666 N N . LYS A 1 87 ? -5.781 -14.883 5.812 1 98.56 87 LYS A N 1
ATOM 667 C CA . LYS A 1 87 ? -5.75 -13.5 6.285 1 98.56 87 LYS A CA 1
ATOM 668 C C . LYS A 1 87 ? -7.133 -12.867 6.219 1 98.56 87 LYS A C 1
ATOM 670 O O . LYS A 1 87 ? -8 -13.328 5.473 1 98.56 87 LYS A O 1
ATOM 675 N N . LYS A 1 88 ? -7.32 -11.789 6.98 1 98 88 LYS A N 1
ATOM 676 C CA . LYS A 1 88 ? -8.609 -11.109 7.039 1 98 88 LYS A CA 1
ATOM 677 C C . LYS A 1 88 ? -8.516 -9.688 6.504 1 98 88 LYS A C 1
ATOM 679 O O . LYS A 1 88 ? -9.523 -8.984 6.395 1 98 88 LYS A O 1
ATOM 684 N N . VAL A 1 89 ? -7.27 -9.234 6.234 1 98.12 89 VAL A N 1
ATOM 685 C CA . VAL A 1 89 ? -7.012 -7.914 5.668 1 98.12 89 VAL A CA 1
ATOM 686 C C . VAL A 1 89 ? -6.195 -8.055 4.383 1 98.12 89 VAL A C 1
ATOM 688 O O . VAL A 1 89 ? -5.961 -9.172 3.91 1 98.12 89 VAL A O 1
ATOM 691 N N . ASN A 1 90 ? -5.836 -6.969 3.771 1 98.56 90 ASN A N 1
ATOM 692 C CA . ASN A 1 90 ? -5.242 -7.004 2.439 1 98.56 90 ASN A CA 1
ATOM 693 C C . ASN A 1 90 ? -3.834 -7.59 2.469 1 98.56 90 ASN A C 1
ATOM 695 O O . ASN A 1 90 ? -3.518 -8.492 1.695 1 98.56 90 ASN A O 1
ATOM 699 N N . SER A 1 91 ? -3.01 -7.145 3.373 1 98.81 91 SER A N 1
ATOM 700 C CA . SER A 1 91 ? -1.602 -7.523 3.41 1 98.81 91 SER A CA 1
ATOM 701 C C . SER A 1 91 ? -1.426 -8.953 3.916 1 98.81 91 SER A C 1
ATOM 703 O O . SER A 1 91 ? -1.908 -9.297 5 1 98.81 91 SER A O 1
ATOM 705 N N . ALA A 1 92 ? -0.652 -9.711 3.189 1 98.81 92 ALA A N 1
ATOM 706 C CA . ALA A 1 92 ? -0.344 -11.07 3.625 1 98.81 92 ALA A CA 1
ATOM 707 C C . ALA A 1 92 ? 0.618 -11.062 4.809 1 98.81 92 ALA A C 1
ATOM 709 O O . ALA A 1 92 ? 0.789 -12.086 5.484 1 98.81 92 ALA A O 1
ATOM 710 N N . PHE A 1 93 ? 1.258 -9.945 5.074 1 98.81 93 PHE A N 1
ATOM 711 C CA . PHE A 1 93 ? 2.158 -9.836 6.215 1 98.81 93 PHE A CA 1
ATOM 712 C C . PHE A 1 93 ? 1.38 -9.539 7.492 1 98.81 93 PHE A C 1
ATOM 714 O O . PHE A 1 93 ? 1.961 -9.461 8.578 1 98.81 93 PHE A O 1
ATOM 721 N N . HIS A 1 94 ? 0.087 -9.359 7.391 1 97.94 94 HIS A N 1
ATOM 722 C CA . HIS A 1 94 ? -0.826 -9.141 8.508 1 97.94 94 HIS A CA 1
ATOM 723 C C . HIS A 1 94 ? -1.898 -10.227 8.562 1 97.94 94 HIS A C 1
ATOM 725 O O . HIS A 1 94 ? -3.078 -9.93 8.766 1 97.94 94 HIS A O 1
ATOM 731 N N . GLY A 1 95 ? -1.484 -11.422 8.258 1 96.5 95 GLY A N 1
ATOM 732 C CA . GLY A 1 95 ? -2.398 -12.547 8.266 1 96.5 95 GLY A CA 1
ATOM 733 C C . GLY A 1 95 ? -2.301 -13.391 9.523 1 96.5 95 GLY A C 1
ATOM 734 O O . GLY A 1 95 ? -1.784 -12.938 10.539 1 96.5 95 GLY A O 1
ATOM 735 N N . ASP A 1 96 ? -2.875 -14.602 9.445 1 96.69 96 ASP A N 1
ATOM 736 C CA . ASP A 1 96 ? -2.955 -15.516 10.586 1 96.69 96 ASP A CA 1
ATOM 737 C C . ASP A 1 96 ? -1.576 -16.062 10.945 1 96.69 96 ASP A C 1
ATOM 739 O O . ASP A 1 96 ? -1.361 -16.516 12.07 1 96.69 96 ASP A O 1
ATOM 743 N N . ILE A 1 97 ? -0.724 -16.062 9.984 1 97.56 97 ILE A N 1
ATOM 744 C CA . ILE A 1 97 ? 0.646 -16.531 10.156 1 97.56 97 ILE A CA 1
ATOM 745 C C . ILE A 1 97 ? 1.617 -15.367 10 1 97.56 97 ILE A C 1
ATOM 747 O O . ILE A 1 97 ? 1.369 -14.445 9.219 1 97.56 97 ILE A O 1
ATOM 751 N N . ASP A 1 98 ? 2.707 -15.422 10.781 1 98.19 98 ASP A N 1
ATOM 752 C CA . ASP A 1 98 ? 3.795 -14.469 10.609 1 98.19 98 ASP A CA 1
ATOM 753 C C . ASP A 1 98 ? 4.617 -14.781 9.367 1 98.19 98 ASP A C 1
ATOM 755 O O . ASP A 1 98 ? 5.656 -15.438 9.445 1 98.19 98 ASP A O 1
ATOM 759 N N . LEU A 1 99 ? 4.16 -14.305 8.266 1 98.69 99 LEU A N 1
ATOM 760 C CA . LEU A 1 99 ? 4.816 -14.562 6.988 1 98.69 99 LEU A CA 1
ATOM 761 C C . LEU A 1 99 ? 6.266 -14.086 7.016 1 98.69 99 LEU A C 1
ATOM 763 O O . LEU A 1 99 ? 7.152 -14.766 6.492 1 98.69 99 LEU A O 1
ATOM 767 N N . ASP A 1 100 ? 6.512 -12.875 7.562 1 98.5 100 ASP A N 1
ATOM 768 C CA . ASP A 1 100 ? 7.871 -12.344 7.66 1 98.5 100 ASP A CA 1
ATOM 769 C C . ASP A 1 100 ? 8.789 -13.32 8.398 1 98.5 100 ASP A C 1
ATOM 771 O O . ASP A 1 100 ? 9.875 -13.641 7.918 1 98.5 100 ASP A O 1
ATOM 775 N N . GLY A 1 101 ? 8.305 -13.758 9.539 1 98.06 101 GLY A N 1
ATOM 776 C CA . GLY A 1 101 ? 9.078 -14.727 10.297 1 98.06 101 GLY A CA 1
ATOM 777 C C . GLY A 1 101 ? 9.328 -16.016 9.531 1 98.06 101 GLY A C 1
ATOM 778 O O . GLY A 1 101 ? 10.438 -16.547 9.562 1 98.06 101 GLY A O 1
ATOM 779 N N . TRP A 1 102 ? 8.305 -16.547 8.867 1 97.88 102 TRP A N 1
ATOM 780 C CA . TRP A 1 102 ? 8.422 -17.781 8.102 1 97.88 102 TRP A CA 1
ATOM 781 C C . TRP A 1 102 ? 9.469 -17.641 6.996 1 97.88 102 TRP A C 1
ATOM 783 O O . TRP A 1 102 ? 10.305 -18.516 6.809 1 97.88 102 TRP A O 1
ATOM 793 N N . LEU A 1 103 ? 9.477 -16.5 6.25 1 97.88 103 LEU A N 1
ATOM 794 C CA . LEU A 1 103 ? 10.438 -16.25 5.18 1 97.88 103 LEU A CA 1
ATOM 795 C C . LEU A 1 103 ? 11.852 -16.141 5.73 1 97.88 103 LEU A C 1
ATOM 797 O O . LEU A 1 103 ? 12.781 -16.75 5.188 1 97.88 103 LEU A O 1
ATOM 801 N N . LYS A 1 104 ? 12.039 -15.445 6.812 1 96.81 104 LYS A N 1
ATOM 802 C CA . LYS A 1 104 ? 13.352 -15.234 7.41 1 96.81 104 LYS A CA 1
ATOM 803 C C . LYS A 1 104 ? 13.953 -16.547 7.902 1 96.81 104 LYS A C 1
ATOM 805 O O . LYS A 1 104 ? 15.141 -16.797 7.707 1 96.81 104 LYS A O 1
ATOM 810 N N . THR A 1 105 ? 13.109 -17.312 8.555 1 96.12 105 THR A N 1
ATOM 811 C CA . THR A 1 105 ? 13.578 -18.594 9.07 1 96.12 105 THR A CA 1
ATOM 812 C C . THR A 1 105 ? 14.109 -19.484 7.945 1 96.12 105 THR A C 1
ATOM 814 O O . THR A 1 105 ? 15.047 -20.25 8.141 1 96.12 105 THR A O 1
ATOM 817 N N . ARG A 1 106 ? 13.617 -19.297 6.785 1 95.5 106 ARG A N 1
ATOM 818 C CA . ARG A 1 106 ? 13.984 -20.125 5.641 1 95.5 106 ARG A CA 1
ATOM 819 C C . ARG A 1 106 ? 15.07 -19.453 4.805 1 95.5 106 ARG A C 1
ATOM 821 O O . ARG A 1 106 ? 15.492 -19.984 3.777 1 95.5 106 ARG A O 1
ATOM 828 N N . GLY A 1 107 ? 15.445 -18.25 5.262 1 95.56 107 GLY A N 1
ATOM 829 C CA . GLY A 1 107 ? 16.484 -17.531 4.555 1 95.56 107 GLY A CA 1
ATOM 830 C C . GLY A 1 107 ? 16.031 -17 3.209 1 95.56 107 GLY A C 1
ATOM 831 O O . GLY A 1 107 ? 16.859 -16.75 2.322 1 95.56 107 GLY A O 1
ATOM 832 N N . ILE A 1 108 ? 14.727 -16.906 3.008 1 97.19 108 ILE A N 1
ATOM 833 C CA . ILE A 1 108 ? 14.18 -16.391 1.753 1 97.19 108 ILE A CA 1
ATOM 834 C C . ILE A 1 108 ? 14.227 -14.867 1.749 1 97.19 108 ILE A C 1
ATOM 836 O O . ILE A 1 108 ? 13.664 -14.227 2.639 1 97.19 108 ILE A O 1
ATOM 840 N N . THR A 1 109 ? 14.883 -14.289 0.708 1 97.5 109 THR A N 1
ATOM 841 C CA . THR A 1 109 ? 15.047 -12.836 0.669 1 97.5 109 THR A CA 1
ATOM 842 C C . THR A 1 109 ? 14.344 -12.242 -0.551 1 97.5 109 THR A C 1
ATOM 844 O O . THR A 1 109 ? 14.344 -11.031 -0.743 1 97.5 109 THR A O 1
ATOM 847 N N . SER A 1 110 ? 13.789 -13.125 -1.404 1 97.81 110 SER A N 1
ATOM 848 C CA . SER A 1 110 ? 13.102 -12.68 -2.611 1 97.81 110 SER A CA 1
ATOM 849 C C . SER A 1 110 ? 11.859 -13.531 -2.885 1 97.81 110 SER A C 1
ATOM 851 O O . SER A 1 110 ? 11.812 -14.703 -2.516 1 97.81 110 SER A O 1
ATOM 853 N N . PHE A 1 111 ? 10.836 -12.875 -3.486 1 98.5 111 PHE A N 1
ATOM 854 C CA . PHE A 1 111 ? 9.68 -13.672 -3.891 1 98.5 111 PHE A CA 1
ATOM 855 C C . PHE A 1 111 ? 8.992 -13.047 -5.102 1 98.5 111 PHE A C 1
ATOM 857 O O . PHE A 1 111 ? 9.164 -11.859 -5.375 1 98.5 111 PHE A O 1
ATOM 864 N N . VAL A 1 112 ? 8.305 -13.875 -5.84 1 98.81 112 VAL A N 1
ATOM 865 C CA . VAL A 1 112 ? 7.383 -13.5 -6.902 1 98.81 112 VAL A CA 1
ATOM 866 C C . VAL A 1 112 ? 5.953 -13.484 -6.367 1 98.81 112 VAL A C 1
ATOM 868 O O . VAL A 1 112 ? 5.57 -14.359 -5.582 1 98.81 112 VAL A O 1
ATOM 871 N N . LEU A 1 113 ? 5.246 -12.508 -6.812 1 98.88 113 LEU A N 1
ATOM 872 C CA . LEU A 1 113 ? 3.885 -12.336 -6.316 1 98.88 113 LEU A CA 1
ATOM 873 C C . LEU A 1 113 ? 2.881 -12.383 -7.465 1 98.88 113 LEU A C 1
ATOM 875 O O . LEU A 1 113 ? 3.096 -11.758 -8.508 1 98.88 113 LEU A O 1
ATOM 879 N N . ALA A 1 114 ? 1.823 -13.133 -7.336 1 98.94 114 ALA A N 1
ATOM 880 C CA . ALA A 1 114 ? 0.688 -13.258 -8.242 1 98.94 114 ALA A CA 1
ATOM 881 C C . ALA A 1 114 ? -0.622 -13.391 -7.473 1 98.94 114 ALA A C 1
ATOM 883 O O . ALA A 1 114 ? -0.623 -13.766 -6.297 1 98.94 114 ALA A O 1
ATOM 884 N N . GLY A 1 115 ? -1.703 -13.07 -8.141 1 98.88 115 GLY A N 1
ATOM 885 C CA . GLY A 1 115 ? -2.969 -13.336 -7.48 1 98.88 115 GLY A CA 1
ATOM 886 C C . GLY A 1 115 ? -3.961 -12.195 -7.602 1 98.88 115 GLY A C 1
ATOM 887 O O . GLY A 1 115 ? -4.035 -11.539 -8.641 1 98.88 115 GLY A O 1
ATOM 888 N N . ILE A 1 116 ? -4.883 -12.086 -6.559 1 98.81 116 ILE A N 1
ATOM 889 C CA . ILE A 1 116 ? -6.047 -11.203 -6.582 1 98.81 116 ILE A CA 1
ATOM 890 C C . ILE A 1 116 ? -6.129 -10.43 -5.27 1 98.81 116 ILE A C 1
ATOM 892 O O . ILE A 1 116 ? -5.879 -10.984 -4.195 1 98.81 116 ILE A O 1
ATOM 896 N N . GLN A 1 117 ? -6.52 -9.328 -5.34 1 98.62 117 GLN A N 1
ATOM 897 C CA . GLN A 1 117 ? -6.691 -8.383 -6.445 1 98.62 117 GLN A CA 1
ATOM 898 C C . GLN A 1 117 ? -5.422 -7.574 -6.676 1 98.62 117 GLN A C 1
ATOM 900 O O . GLN A 1 117 ? -4.703 -7.25 -5.727 1 98.62 117 GLN A O 1
ATOM 905 N N . THR A 1 118 ? -5.184 -7.098 -7.879 1 98.94 118 THR A N 1
ATOM 906 C CA . THR A 1 118 ? -3.963 -6.414 -8.289 1 98.94 118 THR A CA 1
ATOM 907 C C . THR A 1 118 ? -3.68 -5.219 -7.391 1 98.94 118 THR A C 1
ATOM 909 O O . THR A 1 118 ? -2.604 -5.121 -6.797 1 98.94 118 THR A O 1
ATOM 912 N N . ASN A 1 119 ? -4.66 -4.32 -7.188 1 98.94 119 ASN A N 1
ATOM 913 C CA . ASN A 1 119 ? -4.457 -3.027 -6.543 1 98.94 119 ASN A CA 1
ATOM 914 C C . ASN A 1 119 ? -4.766 -3.09 -5.051 1 98.94 119 ASN A C 1
ATOM 916 O O . ASN A 1 119 ? -4.641 -2.088 -4.344 1 98.94 119 ASN A O 1
ATOM 920 N N . PHE A 1 120 ? -5.188 -4.25 -4.5 1 98.81 120 PHE A N 1
ATOM 921 C CA . PHE A 1 120 ? -5.523 -4.383 -3.088 1 98.81 120 PHE A CA 1
ATOM 922 C C . PHE A 1 120 ? -4.551 -5.328 -2.389 1 98.81 120 PHE A C 1
ATOM 924 O O . PHE A 1 120 ? -3.459 -4.918 -1.993 1 98.81 120 PHE A O 1
ATOM 931 N N . CYS A 1 121 ? -4.934 -6.57 -2.307 1 98.88 121 CYS A N 1
ATOM 932 C CA . CYS A 1 121 ? -4.141 -7.504 -1.521 1 98.88 121 CYS A CA 1
ATOM 933 C C . CYS A 1 121 ? -2.752 -7.684 -2.123 1 98.88 121 CYS A C 1
ATOM 935 O O . CYS A 1 121 ? -1.757 -7.73 -1.398 1 98.88 121 CYS A O 1
ATOM 937 N N . CYS A 1 122 ? -2.654 -7.801 -3.445 1 98.94 122 CYS A N 1
ATOM 938 C CA . CYS A 1 122 ? -1.36 -8 -4.09 1 98.94 122 CYS A CA 1
ATOM 939 C C . CYS A 1 122 ? -0.471 -6.773 -3.916 1 98.94 122 CYS A C 1
ATOM 941 O O . CYS A 1 122 ? 0.667 -6.887 -3.459 1 98.94 122 CYS A O 1
ATOM 943 N N . GLU A 1 123 ? -0.993 -5.641 -4.277 1 98.94 123 GLU A N 1
ATOM 944 C CA . GLU A 1 123 ? -0.182 -4.43 -4.164 1 98.94 123 GLU A CA 1
ATOM 945 C C . GLU A 1 123 ? 0.21 -4.164 -2.715 1 98.94 123 GLU A C 1
ATOM 947 O O . GLU A 1 123 ? 1.358 -3.816 -2.43 1 98.94 123 GLU A O 1
ATOM 952 N N . THR A 1 124 ? -0.774 -4.281 -1.786 1 98.94 124 THR A N 1
ATOM 953 C CA . THR A 1 124 ? -0.468 -4.016 -0.386 1 98.94 124 THR A CA 1
ATOM 954 C C . THR A 1 124 ? 0.631 -4.945 0.116 1 98.94 124 THR A C 1
ATOM 956 O O . THR A 1 124 ? 1.567 -4.504 0.786 1 98.94 124 THR A O 1
ATOM 959 N N . THR A 1 125 ? 0.549 -6.215 -0.227 1 98.94 125 THR A N 1
ATOM 960 C CA . THR A 1 125 ? 1.567 -7.18 0.169 1 98.94 125 THR A CA 1
ATOM 961 C C . THR A 1 125 ? 2.916 -6.832 -0.453 1 98.94 125 THR A C 1
ATOM 963 O O . THR A 1 125 ? 3.953 -6.93 0.206 1 98.94 125 THR A O 1
ATOM 966 N N . ALA A 1 126 ? 2.924 -6.422 -1.716 1 98.94 126 ALA A N 1
ATOM 967 C CA . ALA A 1 126 ? 4.16 -6.059 -2.404 1 98.94 126 ALA A CA 1
ATOM 968 C C . ALA A 1 126 ? 4.801 -4.832 -1.763 1 98.94 126 ALA A C 1
ATOM 970 O O . ALA A 1 126 ? 6.023 -4.777 -1.595 1 98.94 126 ALA A O 1
ATOM 971 N N . ARG A 1 127 ? 3.998 -3.822 -1.436 1 98.94 127 ARG A N 1
ATOM 972 C CA . ARG A 1 127 ? 4.516 -2.625 -0.781 1 98.94 127 ARG A CA 1
ATOM 973 C C . ARG A 1 127 ? 5.164 -2.967 0.555 1 98.94 127 ARG A C 1
ATOM 975 O O . ARG A 1 127 ? 6.289 -2.549 0.829 1 98.94 127 ARG A O 1
ATOM 982 N N . VAL A 1 128 ? 4.441 -3.75 1.377 1 98.88 128 VAL A N 1
ATOM 983 C CA . VAL A 1 128 ? 4.953 -4.113 2.693 1 98.88 128 VAL A CA 1
ATOM 984 C C . VAL A 1 128 ? 6.207 -4.969 2.539 1 98.88 128 VAL A C 1
ATOM 986 O O . VAL A 1 128 ? 7.207 -4.754 3.232 1 98.88 128 VAL A O 1
ATOM 989 N N . GLY A 1 129 ? 6.191 -5.902 1.634 1 98.88 129 GLY A N 1
ATOM 990 C CA . GLY A 1 129 ? 7.371 -6.715 1.376 1 98.88 129 GLY A CA 1
ATOM 991 C C . GLY A 1 129 ? 8.586 -5.895 0.975 1 98.88 129 GLY A C 1
ATOM 992 O O . GLY A 1 129 ? 9.68 -6.105 1.492 1 98.88 129 GLY A O 1
ATOM 993 N N . GLY A 1 130 ? 8.375 -5.012 0.011 1 98.69 130 GLY A N 1
ATOM 994 C CA . GLY A 1 130 ? 9.461 -4.121 -0.372 1 98.69 130 GLY A CA 1
ATOM 995 C C . GLY A 1 130 ? 10 -3.307 0.788 1 98.69 130 GLY A C 1
ATOM 996 O O . GLY A 1 130 ? 11.219 -3.178 0.951 1 98.69 130 GLY A O 1
ATOM 997 N N . ASN A 1 131 ? 9.086 -2.752 1.6 1 98.69 131 ASN A N 1
ATOM 998 C CA . ASN A 1 131 ? 9.484 -1.95 2.752 1 98.69 131 ASN A CA 1
ATOM 999 C C . ASN A 1 131 ? 10.227 -2.789 3.787 1 98.69 131 ASN A C 1
ATOM 1001 O O . ASN A 1 131 ? 11.07 -2.27 4.523 1 98.69 131 ASN A O 1
ATOM 1005 N N . LEU A 1 132 ? 9.945 -4.086 3.857 1 98.38 132 LEU A N 1
ATOM 1006 C CA . LEU A 1 132 ? 10.617 -4.984 4.793 1 98.38 132 LEU A CA 1
ATOM 1007 C C . LEU A 1 132 ? 11.969 -5.426 4.246 1 98.38 132 LEU A C 1
ATOM 1009 O O . LEU A 1 132 ? 12.719 -6.125 4.934 1 98.38 132 LEU A O 1
ATOM 1013 N N . GLY A 1 133 ? 12.305 -5.094 2.996 1 97.62 133 GLY A N 1
ATOM 1014 C CA . GLY A 1 133 ? 13.633 -5.312 2.457 1 97.62 133 GLY A CA 1
ATOM 1015 C C . GLY A 1 133 ? 13.711 -6.488 1.501 1 97.62 133 GLY A C 1
ATOM 1016 O O . GLY A 1 133 ? 14.789 -6.852 1.038 1 97.62 133 GLY A O 1
ATOM 1017 N N . TYR A 1 134 ? 12.586 -7.129 1.161 1 98.25 134 TYR A N 1
ATOM 1018 C CA . TYR A 1 134 ? 12.578 -8.242 0.216 1 98.25 134 TYR A CA 1
ATOM 1019 C C . TYR A 1 134 ? 12.75 -7.738 -1.214 1 98.25 134 TYR A C 1
ATOM 1021 O O . TYR A 1 134 ? 12.32 -6.633 -1.548 1 98.25 134 TYR A O 1
ATOM 1029 N N . ASP A 1 135 ? 13.414 -8.539 -1.98 1 98.06 135 ASP A N 1
ATOM 1030 C CA . ASP A 1 135 ? 13.398 -8.352 -3.428 1 98.06 135 ASP A CA 1
ATOM 1031 C C . ASP A 1 135 ? 12.109 -8.898 -4.035 1 98.06 135 ASP A C 1
ATOM 1033 O O . ASP A 1 135 ? 11.969 -10.109 -4.215 1 98.06 135 ASP A O 1
ATOM 1037 N N . VAL A 1 136 ? 11.172 -8.047 -4.383 1 98.81 136 VAL A N 1
ATOM 1038 C CA . VAL A 1 136 ? 9.828 -8.453 -4.797 1 98.81 136 VAL A CA 1
ATOM 1039 C C . VAL A 1 136 ? 9.703 -8.352 -6.312 1 98.81 136 VAL A C 1
ATOM 1041 O O . VAL A 1 136 ? 10.055 -7.324 -6.902 1 98.81 136 VAL A O 1
ATOM 1044 N N . THR A 1 137 ? 9.32 -9.352 -6.941 1 98.81 137 THR A N 1
ATOM 1045 C CA . THR A 1 137 ? 8.906 -9.359 -8.344 1 98.81 137 THR A CA 1
ATOM 1046 C C . THR A 1 137 ? 7.391 -9.508 -8.453 1 98.81 137 THR A C 1
ATOM 1048 O O . THR A 1 137 ? 6.805 -10.422 -7.875 1 98.81 137 THR A O 1
ATOM 1051 N N . PHE A 1 138 ? 6.797 -8.617 -9.172 1 98.94 138 PHE A N 1
ATOM 1052 C CA . PHE A 1 138 ? 5.348 -8.562 -9.32 1 98.94 138 PHE A CA 1
ATOM 1053 C C . PHE A 1 138 ? 4.926 -9.031 -10.711 1 98.94 138 PHE A C 1
ATOM 1055 O O . PHE A 1 138 ? 5.18 -8.344 -11.703 1 98.94 138 PHE A O 1
ATOM 1062 N N . ALA A 1 139 ? 4.32 -10.18 -10.758 1 98.94 139 ALA A N 1
ATOM 1063 C CA . ALA A 1 139 ? 3.854 -10.719 -12.031 1 98.94 139 ALA A CA 1
ATOM 1064 C C . ALA A 1 139 ? 2.525 -10.086 -12.438 1 98.94 139 ALA A C 1
ATOM 1066 O O . ALA A 1 139 ? 1.46 -10.664 -12.203 1 98.94 139 ALA A O 1
ATOM 1067 N N . LEU A 1 140 ? 2.609 -9.031 -13.133 1 98.94 140 LEU A N 1
ATOM 1068 C CA . LEU A 1 140 ? 1.431 -8.219 -13.398 1 98.94 140 LEU A CA 1
ATOM 1069 C C . LEU A 1 140 ? 0.389 -9 -14.188 1 98.94 140 LEU A C 1
ATOM 1071 O O . LEU A 1 140 ? -0.805 -8.938 -13.883 1 98.94 140 LEU A O 1
ATOM 1075 N N . ASP A 1 141 ? 0.812 -9.727 -15.188 1 98.94 141 ASP A N 1
ATOM 1076 C CA . ASP A 1 141 ? -0.123 -10.43 -16.062 1 98.94 141 ASP A CA 1
ATOM 1077 C C . ASP A 1 141 ? -0.673 -11.688 -15.375 1 98.94 141 ASP A C 1
ATOM 1079 O O . ASP A 1 141 ? -1.517 -12.383 -15.938 1 98.94 141 ASP A O 1
ATOM 1083 N N . ALA A 1 142 ? -0.183 -12.008 -14.156 1 98.94 142 ALA A N 1
ATOM 1084 C CA . ALA A 1 142 ? -0.72 -13.078 -13.328 1 98.94 142 ALA A CA 1
ATOM 1085 C C . ALA A 1 142 ? -1.528 -12.523 -12.156 1 98.94 142 ALA A C 1
ATOM 1087 O O . ALA A 1 142 ? -1.632 -13.156 -11.109 1 98.94 142 ALA A O 1
ATOM 1088 N N . THR A 1 143 ? -1.981 -11.312 -12.297 1 98.94 143 THR A N 1
ATOM 1089 C CA . THR A 1 143 ? -2.916 -10.68 -11.375 1 98.94 143 THR A CA 1
ATOM 1090 C C . THR A 1 143 ? -4.125 -10.125 -12.125 1 98.94 143 THR A C 1
ATOM 1092 O O . THR A 1 143 ? -4.07 -9.93 -13.344 1 98.94 143 THR A O 1
ATOM 1095 N N . PHE A 1 144 ? -5.172 -9.938 -11.422 1 98.94 144 PHE A N 1
ATOM 1096 C CA . PHE A 1 144 ? -6.285 -9.18 -11.984 1 98.94 144 PHE A CA 1
ATOM 1097 C C . PHE A 1 144 ? -7.055 -8.461 -10.883 1 98.94 144 PHE A C 1
ATOM 1099 O O . PHE A 1 144 ? -6.852 -8.727 -9.695 1 98.94 144 PHE A O 1
ATOM 1106 N N . THR A 1 145 ? -7.816 -7.527 -11.328 1 98.88 145 THR A N 1
ATOM 1107 C CA . THR A 1 145 ? -8.656 -6.734 -10.438 1 98.88 145 THR A CA 1
ATOM 1108 C C . THR A 1 145 ? -9.93 -6.297 -11.148 1 98.88 145 THR A C 1
ATOM 1110 O O . THR A 1 145 ? -10.273 -6.828 -12.203 1 98.88 145 THR A O 1
ATOM 1113 N N . PHE A 1 146 ? -10.664 -5.43 -10.523 1 98.81 146 PHE A N 1
ATOM 1114 C CA . PHE A 1 146 ? -11.992 -5.062 -11 1 98.81 146 PHE A CA 1
ATOM 1115 C C . PHE A 1 146 ? -12.148 -3.547 -11.047 1 98.81 146 PHE A C 1
ATOM 1117 O O . PHE A 1 146 ? -11.398 -2.82 -10.391 1 98.81 146 PHE A O 1
ATOM 1124 N N . ASP A 1 147 ? -13.102 -3.109 -11.883 1 98.81 147 ASP A N 1
ATOM 1125 C CA . ASP A 1 147 ? -13.477 -1.699 -11.828 1 98.81 147 ASP A CA 1
ATOM 1126 C C . ASP A 1 147 ? -13.797 -1.267 -10.398 1 98.81 147 ASP A C 1
ATOM 1128 O O . ASP A 1 147 ? -14.242 -2.078 -9.586 1 98.81 147 ASP A O 1
ATOM 1132 N N . LEU A 1 148 ? -13.562 0.002 -10.094 1 98.5 148 LEU A N 1
ATOM 1133 C CA . LEU A 1 148 ? -13.742 0.465 -8.727 1 98.5 148 LEU A CA 1
ATOM 1134 C C . LEU A 1 148 ? -14.156 1.933 -8.695 1 98.5 148 LEU A C 1
ATOM 1136 O O . LEU A 1 148 ? -13.586 2.758 -9.414 1 98.5 148 LEU A O 1
ATOM 1140 N N . ALA A 1 149 ? -15.117 2.252 -7.895 1 98.19 149 ALA A N 1
ATOM 1141 C CA . ALA A 1 149 ? -15.562 3.633 -7.738 1 98.19 149 ALA A CA 1
ATOM 1142 C C . ALA A 1 149 ? -14.734 4.359 -6.68 1 98.19 149 ALA A C 1
ATOM 1144 O O . ALA A 1 149 ? -14.406 3.783 -5.637 1 98.19 149 ALA A O 1
ATOM 1145 N N . GLY A 1 150 ? -14.406 5.609 -6.988 1 97.31 150 GLY A N 1
ATOM 1146 C CA . GLY A 1 150 ? -13.703 6.457 -6.039 1 97.31 150 GLY A CA 1
ATOM 1147 C C . GLY A 1 150 ? -14.633 7.203 -5.102 1 97.31 150 GLY A C 1
ATOM 1148 O O . GLY A 1 150 ? -15.836 6.957 -5.086 1 97.31 150 GLY A O 1
ATOM 1149 N N . PRO A 1 151 ? -14.023 8.055 -4.305 1 97.06 151 PRO A N 1
ATOM 1150 C CA . PRO A 1 151 ? -14.812 8.773 -3.307 1 97.06 151 PRO A CA 1
ATOM 1151 C C . PRO A 1 151 ? -15.852 9.695 -3.932 1 97.06 151 PRO A C 1
ATOM 1153 O O . PRO A 1 151 ? -16.875 9.984 -3.312 1 97.06 151 PRO A O 1
ATOM 1156 N N . ASP A 1 152 ? -15.648 10.094 -5.164 1 95.06 152 ASP A N 1
ATOM 1157 C CA . ASP A 1 152 ? -16.594 11 -5.812 1 95.06 152 ASP A CA 1
ATOM 1158 C C . ASP A 1 152 ? -17.547 10.234 -6.723 1 95.06 152 ASP A C 1
ATOM 1160 O O . ASP A 1 152 ? -18.297 10.836 -7.492 1 95.06 152 ASP A O 1
ATOM 1164 N N . GLY A 1 153 ? -17.438 8.977 -6.727 1 96.12 153 GLY A N 1
ATOM 1165 C CA . GLY A 1 153 ? -18.328 8.148 -7.535 1 96.12 153 GLY A CA 1
ATOM 1166 C C . GLY A 1 153 ? -17.75 7.832 -8.906 1 96.12 153 GLY A C 1
ATOM 1167 O O . GLY A 1 153 ? -18.266 6.953 -9.602 1 96.12 153 GLY A O 1
ATOM 1168 N N . SER A 1 154 ? -16.734 8.562 -9.273 1 96.88 154 SER A N 1
ATOM 1169 C CA . SER A 1 154 ? -16.109 8.242 -10.547 1 96.88 154 SER A CA 1
ATOM 1170 C C . SER A 1 154 ? -15.492 6.844 -10.516 1 96.88 154 SER A C 1
ATOM 1172 O O . SER A 1 154 ? -14.961 6.414 -9.492 1 96.88 154 SER A O 1
ATOM 1174 N N . VAL A 1 155 ? -15.57 6.176 -11.711 1 98.25 155 VAL A N 1
ATOM 1175 C CA . VAL A 1 155 ? -15.117 4.789 -11.766 1 98.25 155 VAL A CA 1
ATOM 1176 C C . VAL A 1 155 ? -13.781 4.715 -12.508 1 98.25 155 VAL A C 1
ATOM 1178 O O . VAL A 1 155 ? -13.641 5.285 -13.594 1 98.25 155 VAL A O 1
ATOM 1181 N N . LEU A 1 156 ? -12.812 4.117 -11.898 1 98.75 156 LEU A N 1
ATOM 1182 C CA . LEU A 1 156 ? -11.625 3.68 -12.617 1 98.75 156 LEU A CA 1
ATOM 1183 C C . LEU A 1 156 ? -11.766 2.229 -13.07 1 98.75 156 LEU A C 1
ATOM 1185 O O . LEU A 1 156 ? -12.227 1.38 -12.297 1 98.75 156 LEU A O 1
ATOM 1189 N N . THR A 1 157 ? -11.398 1.983 -14.32 1 98.88 157 THR A N 1
ATOM 1190 C CA . THR A 1 157 ? -11.453 0.62 -14.836 1 98.88 157 THR A CA 1
ATOM 1191 C C . THR A 1 157 ? -10.375 -0.247 -14.195 1 98.88 157 THR A C 1
ATOM 1193 O O . THR A 1 157 ? -9.375 0.269 -13.688 1 98.88 157 THR A O 1
ATOM 1196 N N . ALA A 1 158 ? -10.633 -1.521 -14.242 1 98.88 158 ALA A N 1
ATOM 1197 C CA . ALA A 1 158 ? -9.648 -2.486 -13.766 1 98.88 158 ALA A CA 1
ATOM 1198 C C . ALA A 1 158 ? -8.297 -2.268 -14.438 1 98.88 158 ALA A C 1
ATOM 1200 O O . ALA A 1 158 ? -7.254 -2.334 -13.781 1 98.88 158 ALA A O 1
ATOM 1201 N N . GLY A 1 159 ? -8.336 -2.027 -15.688 1 98.75 159 GLY A N 1
ATOM 1202 C CA . GLY A 1 159 ? -7.105 -1.771 -16.422 1 98.75 159 GLY A CA 1
ATOM 1203 C C . GLY A 1 159 ? -6.367 -0.538 -15.93 1 98.75 159 GLY A C 1
ATOM 1204 O O . GLY A 1 159 ? -5.141 -0.546 -15.82 1 98.75 159 GLY A O 1
ATOM 1205 N N . GLU A 1 160 ? -7.082 0.56 -15.68 1 98.69 160 GLU A N 1
ATOM 1206 C CA . GLU A 1 160 ? -6.484 1.787 -15.164 1 98.69 160 GLU A CA 1
ATOM 1207 C C . GLU A 1 160 ? -5.875 1.566 -13.781 1 98.69 160 GLU A C 1
ATOM 1209 O O . GLU A 1 160 ? -4.785 2.062 -13.492 1 98.69 160 GLU A O 1
ATOM 1214 N N . LEU A 1 161 ? -6.566 0.827 -12.961 1 98.88 161 LEU A N 1
ATOM 1215 C CA . LEU A 1 161 ? -6.074 0.523 -11.625 1 98.88 161 LEU A CA 1
ATOM 1216 C C . LEU A 1 161 ? -4.832 -0.359 -11.688 1 98.88 161 LEU A C 1
ATOM 1218 O O . LEU A 1 161 ? -3.881 -0.156 -10.93 1 98.88 161 LEU A O 1
ATOM 1222 N N . SER A 1 162 ? -4.852 -1.312 -12.578 1 98.88 162 SER A N 1
ATOM 1223 C CA . SER A 1 162 ? -3.693 -2.178 -12.781 1 98.88 162 SER A CA 1
ATOM 1224 C C . SER A 1 162 ? -2.482 -1.379 -13.258 1 98.88 162 SER A C 1
ATOM 1226 O O . SER A 1 162 ? -1.368 -1.589 -12.773 1 98.88 162 SER A O 1
ATOM 1228 N N . LYS A 1 163 ? -2.707 -0.472 -14.141 1 98.75 163 LYS A N 1
ATOM 1229 C CA . LYS A 1 163 ? -1.628 0.381 -14.633 1 98.75 163 LYS A CA 1
ATOM 1230 C C . LYS A 1 163 ? -1.059 1.246 -13.516 1 98.75 163 LYS A C 1
ATOM 1232 O O . LYS A 1 163 ? 0.157 1.419 -13.414 1 98.75 163 LYS A O 1
ATOM 1237 N N . ALA A 1 164 ? -1.908 1.818 -12.695 1 98.88 164 ALA A N 1
ATOM 1238 C CA . ALA A 1 164 ? -1.456 2.625 -11.562 1 98.88 164 ALA A CA 1
ATOM 1239 C C . ALA A 1 164 ? -0.636 1.786 -10.586 1 98.88 164 ALA A C 1
ATOM 1241 O O . ALA A 1 164 ? 0.394 2.24 -10.078 1 98.88 164 ALA A O 1
ATOM 1242 N N . THR A 1 165 ? -1.105 0.546 -10.312 1 98.94 165 THR A N 1
ATOM 1243 C CA . THR A 1 165 ? -0.364 -0.363 -9.445 1 98.94 165 THR A CA 1
ATOM 1244 C C . THR A 1 165 ? 1.031 -0.624 -10 1 98.94 165 THR A C 1
ATOM 1246 O O . THR A 1 165 ? 2.025 -0.521 -9.281 1 98.94 165 THR A O 1
ATOM 1249 N N . ALA A 1 166 ? 1.096 -0.947 -11.273 1 98.88 166 ALA A N 1
ATOM 1250 C CA . ALA A 1 166 ? 2.377 -1.235 -11.906 1 98.88 166 ALA A CA 1
ATOM 1251 C C . ALA A 1 166 ? 3.316 -0.037 -11.82 1 98.88 166 ALA A C 1
ATOM 1253 O O . ALA A 1 166 ? 4.5 -0.19 -11.508 1 98.88 166 ALA A O 1
ATOM 1254 N N . THR A 1 167 ? 2.793 1.121 -12.07 1 98.88 167 THR A N 1
ATOM 1255 C CA . THR A 1 167 ? 3.574 2.352 -12.039 1 98.88 167 THR A CA 1
ATOM 1256 C C . THR A 1 167 ? 4.082 2.633 -10.633 1 98.88 167 THR A C 1
ATOM 1258 O O . THR A 1 167 ? 5.27 2.916 -10.438 1 98.88 167 THR A O 1
ATOM 1261 N N . ASN A 1 168 ? 3.221 2.502 -9.664 1 98.88 168 ASN A N 1
ATOM 1262 C CA . ASN A 1 168 ? 3.592 2.756 -8.273 1 98.88 168 ASN A CA 1
ATOM 1263 C C . ASN A 1 168 ? 4.672 1.79 -7.797 1 98.88 168 ASN A C 1
ATOM 1265 O O . ASN A 1 168 ? 5.68 2.213 -7.223 1 98.88 168 ASN A O 1
ATOM 1269 N N . LEU A 1 169 ? 4.414 0.501 -8.023 1 98.88 169 LEU A N 1
ATOM 1270 C CA . LEU A 1 169 ? 5.328 -0.511 -7.504 1 98.88 169 LEU A CA 1
ATOM 1271 C C . LEU A 1 169 ? 6.699 -0.388 -8.156 1 98.88 169 LEU A C 1
ATOM 1273 O O . LEU A 1 169 ? 7.727 -0.438 -7.473 1 98.88 169 LEU A O 1
ATOM 1277 N N . HIS A 1 170 ? 6.703 -0.234 -9.477 1 97.88 170 HIS A N 1
ATOM 1278 C CA . HIS A 1 170 ? 7.965 -0.161 -10.211 1 97.88 170 HIS A CA 1
ATOM 1279 C C . HIS A 1 170 ? 8.672 1.168 -9.961 1 97.88 170 HIS A C 1
ATOM 1281 O O . HIS A 1 170 ? 9.844 1.191 -9.57 1 97.88 170 HIS A O 1
ATOM 1287 N N . GLY A 1 171 ? 7.938 2.207 -10.117 1 95.56 171 GLY A N 1
ATOM 1288 C CA . GLY A 1 171 ? 8.5 3.541 -9.992 1 95.56 171 GLY A CA 1
ATOM 1289 C C . GLY A 1 171 ? 8.906 3.887 -8.57 1 95.56 171 GLY A C 1
ATOM 1290 O O . GLY A 1 171 ? 9.805 4.695 -8.352 1 95.56 171 GLY A O 1
ATOM 1291 N N . GLY A 1 172 ? 8.219 3.252 -7.559 1 94.31 172 GLY A N 1
ATOM 1292 C CA . GLY A 1 172 ? 8.492 3.537 -6.156 1 94.31 172 GLY A CA 1
ATOM 1293 C C . GLY A 1 172 ? 9.555 2.633 -5.566 1 94.31 172 GLY A C 1
ATOM 1294 O O . GLY A 1 172 ? 9.938 2.789 -4.402 1 94.31 172 GLY A O 1
ATOM 1295 N N . GLY A 1 173 ? 9.938 1.711 -6.391 1 95.69 173 GLY A N 1
ATOM 1296 C CA . GLY A 1 173 ? 10.984 0.807 -5.938 1 95.69 173 GLY A CA 1
ATOM 1297 C C . GLY A 1 173 ? 10.484 -0.236 -4.953 1 95.69 173 GLY A C 1
ATOM 1298 O O . GLY A 1 173 ? 11.273 -0.799 -4.188 1 95.69 173 GLY A O 1
ATOM 1299 N N . PHE A 1 174 ? 9.219 -0.456 -4.898 1 98.38 174 PHE A N 1
ATOM 1300 C CA . PHE A 1 174 ? 8.664 -1.495 -4.043 1 98.38 174 PHE A CA 1
ATOM 1301 C C . PHE A 1 174 ? 8.961 -2.879 -4.605 1 98.38 174 PHE A C 1
ATOM 1303 O O . PHE A 1 174 ? 9.164 -3.832 -3.854 1 98.38 174 PHE A O 1
ATOM 1310 N N . ALA A 1 175 ? 8.891 -2.977 -5.902 1 98.81 175 ALA A N 1
ATOM 1311 C CA . ALA A 1 175 ? 8.977 -4.242 -6.625 1 98.81 175 ALA A CA 1
ATOM 1312 C C . ALA A 1 175 ? 9.398 -4.016 -8.078 1 98.81 175 ALA A C 1
ATOM 1314 O O . ALA A 1 175 ? 9.234 -2.916 -8.609 1 98.81 175 ALA A O 1
ATOM 1315 N N . THR A 1 176 ? 9.938 -5.023 -8.656 1 98.5 176 THR A N 1
ATOM 1316 C CA . THR A 1 176 ? 10.078 -5.074 -10.109 1 98.5 176 THR A CA 1
ATOM 1317 C C . THR A 1 176 ? 8.82 -5.66 -10.75 1 98.5 176 THR A C 1
ATOM 1319 O O . THR A 1 176 ? 8.445 -6.797 -10.461 1 98.5 176 THR A O 1
ATOM 1322 N N . VAL A 1 177 ? 8.172 -4.887 -11.578 1 98.88 177 VAL A N 1
ATOM 1323 C CA . VAL A 1 177 ? 6.969 -5.355 -12.258 1 98.88 177 VAL A CA 1
ATOM 1324 C C . VAL A 1 177 ? 7.336 -5.938 -13.625 1 98.88 177 VAL A C 1
ATOM 1326 O O . VAL A 1 177 ? 8.023 -5.289 -14.414 1 98.88 177 VAL A O 1
ATOM 1329 N N . THR A 1 178 ? 6.93 -7.109 -13.828 1 98.44 178 THR A N 1
ATOM 1330 C CA . THR A 1 178 ? 7.27 -7.773 -15.086 1 98.44 178 THR A CA 1
ATOM 1331 C C . THR A 1 178 ? 6.215 -8.812 -15.445 1 98.44 178 THR A C 1
ATOM 1333 O O . THR A 1 178 ? 5.098 -8.789 -14.922 1 98.44 178 THR A O 1
ATOM 1336 N N . SER A 1 179 ? 6.453 -9.656 -16.469 1 98.62 179 SER A N 1
ATOM 1337 C CA . SER A 1 179 ? 5.484 -10.609 -16.984 1 98.62 179 SER A CA 1
ATOM 1338 C C . SER A 1 179 ? 5.844 -12.039 -16.594 1 98.62 179 SER A C 1
ATOM 1340 O O . SER A 1 179 ? 6.996 -12.32 -16.25 1 98.62 179 SER A O 1
ATOM 1342 N N . THR A 1 180 ? 4.859 -12.898 -16.625 1 98.81 180 THR A N 1
ATOM 1343 C CA . THR A 1 180 ? 5.059 -14.32 -16.375 1 98.81 180 THR A CA 1
ATOM 1344 C C . THR A 1 180 ? 6.141 -14.883 -17.297 1 98.81 180 THR A C 1
ATOM 1346 O O . THR A 1 180 ? 7.023 -15.617 -16.844 1 98.81 180 THR A O 1
ATOM 1349 N N . LYS A 1 181 ? 6.043 -14.492 -18.547 1 98.5 181 LYS A N 1
ATOM 1350 C CA . LYS A 1 181 ? 7.02 -14.977 -19.516 1 98.5 181 LYS A CA 1
ATOM 1351 C C . LYS A 1 181 ? 8.438 -14.602 -19.109 1 98.5 181 LYS A C 1
ATOM 1353 O O . LYS A 1 181 ? 9.344 -15.445 -19.141 1 98.5 181 LYS A O 1
ATOM 1358 N N . GLU A 1 182 ? 8.656 -13.352 -18.688 1 98.25 182 GLU A N 1
ATOM 1359 C CA . GLU A 1 182 ? 9.984 -12.898 -18.266 1 98.25 182 GLU A CA 1
ATOM 1360 C C . GLU A 1 182 ? 10.438 -13.625 -17.016 1 98.25 182 GLU A C 1
ATOM 1362 O O . GLU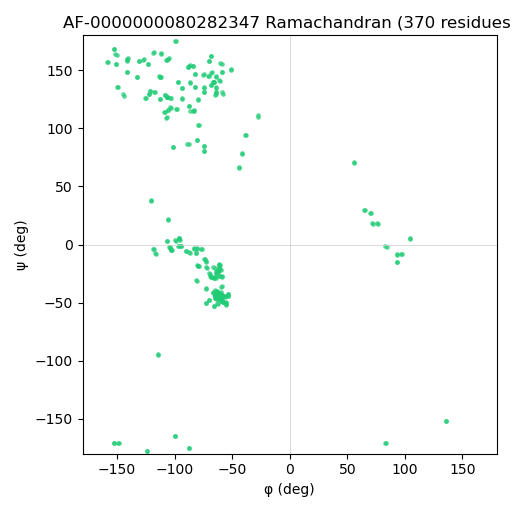 A 1 182 ? 11.609 -14.008 -16.906 1 98.25 182 GLU A O 1
ATOM 1367 N N . ILE A 1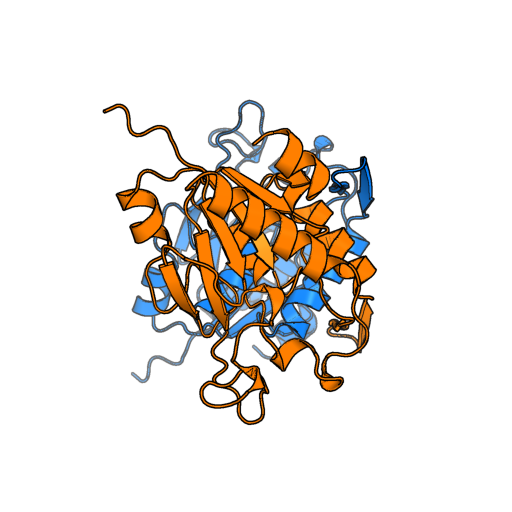 183 ? 9.57 -13.836 -16.078 1 98.44 183 ILE A N 1
ATOM 1368 C CA . ILE A 1 183 ? 9.883 -14.508 -14.82 1 98.44 183 ILE A CA 1
ATOM 1369 C C . ILE A 1 183 ? 10.312 -15.945 -15.102 1 98.44 183 ILE A C 1
ATOM 1371 O O . ILE A 1 183 ? 11.328 -16.422 -14.586 1 98.44 183 ILE A O 1
ATOM 1375 N N . LEU A 1 184 ? 9.539 -16.641 -15.945 1 97.94 184 LEU A N 1
ATOM 1376 C CA . LEU A 1 184 ? 9.828 -18.031 -16.25 1 97.94 184 LEU A CA 1
ATOM 1377 C C . LEU A 1 184 ? 11.148 -18.172 -17 1 97.94 184 LEU A C 1
ATOM 1379 O O . LEU A 1 184 ? 11.859 -19.156 -16.844 1 97.94 184 LEU A O 1
ATOM 1383 N N . GLY A 1 185 ? 11.461 -17.109 -17.734 1 96.19 185 GLY A N 1
ATOM 1384 C CA . GLY A 1 185 ? 12.711 -17.109 -18.484 1 96.19 185 GLY A CA 1
ATOM 1385 C C . GLY A 1 185 ? 13.93 -16.953 -17.609 1 96.19 185 GLY A C 1
ATOM 1386 O O . GLY A 1 185 ? 15.047 -17.25 -18.031 1 96.19 185 GLY A O 1
ATOM 1387 N N . THR A 1 186 ? 13.781 -16.453 -16.391 1 91.56 186 THR A N 1
ATOM 1388 C CA . THR A 1 186 ? 14.914 -16.203 -15.5 1 91.56 186 THR A CA 1
ATOM 1389 C C . THR A 1 186 ? 14.984 -17.266 -14.406 1 91.56 186 THR A C 1
ATOM 1391 O O . THR A 1 186 ? 15.859 -17.203 -13.539 1 91.56 186 THR A O 1
ATOM 1394 N N . LEU A 1 187 ? 14.031 -18.219 -14.359 1 87.56 187 LEU A N 1
ATOM 1395 C CA . LEU A 1 187 ? 14.055 -19.266 -13.344 1 87.56 187 LEU A CA 1
ATOM 1396 C C . LEU A 1 187 ? 15.047 -20.359 -13.727 1 87.56 187 LEU A C 1
ATOM 1398 O O . LEU A 1 187 ? 15.133 -20.75 -14.891 1 87.56 187 LEU A O 1
ATOM 1402 N N . MET B 1 1 ? -10.648 8.594 34 1 33.5 1 MET B N 1
ATOM 1403 C CA . MET B 1 1 ? -10.898 9.625 33 1 33.5 1 MET B CA 1
ATOM 1404 C C . MET B 1 1 ? -11.055 9.008 31.609 1 33.5 1 MET B C 1
ATOM 1406 O O . MET B 1 1 ? -10.172 8.281 31.141 1 33.5 1 MET B O 1
ATOM 1410 N N . THR B 1 2 ? -12.164 8.625 31.125 1 37.81 2 THR B N 1
ATOM 1411 C CA . THR B 1 2 ? -12.523 7.859 29.922 1 37.81 2 THR B CA 1
ATOM 1412 C C . THR B 1 2 ? -11.734 8.344 28.719 1 37.81 2 THR B C 1
ATOM 1414 O O . THR B 1 2 ? -11.93 9.469 28.25 1 37.81 2 THR B O 1
ATOM 1417 N N . THR B 1 3 ? -10.469 8.18 28.688 1 43.19 3 THR B N 1
ATOM 1418 C CA . THR B 1 3 ? -9.547 8.82 27.75 1 43.19 3 THR B CA 1
ATOM 1419 C C . THR B 1 3 ? -10.133 8.844 26.344 1 43.19 3 THR B C 1
ATOM 1421 O O . THR B 1 3 ? -10.516 7.801 25.812 1 43.19 3 THR B O 1
ATOM 1424 N N . GLU B 1 4 ? -11.062 9.805 26.094 1 50.16 4 GLU B N 1
ATOM 1425 C CA . GLU B 1 4 ? -11.719 10.07 24.812 1 50.16 4 GLU B CA 1
ATOM 1426 C C . GLU B 1 4 ? -10.836 9.664 23.641 1 50.16 4 GLU B C 1
ATOM 1428 O O . GLU B 1 4 ? -9.617 9.844 23.688 1 50.16 4 GLU B O 1
ATOM 1433 N N . GLU B 1 5 ? -11.195 8.711 23.016 1 59.56 5 GLU B N 1
ATOM 1434 C CA . GLU B 1 5 ? -10.508 8.32 21.781 1 59.56 5 GLU B CA 1
ATOM 1435 C C . GLU B 1 5 ? -10.086 9.539 20.969 1 59.56 5 GLU B C 1
ATOM 1437 O O . GLU B 1 5 ? -10.914 10.406 20.672 1 59.56 5 GLU B O 1
ATOM 1442 N N . THR B 1 6 ? -8.758 10.039 21.156 1 83.62 6 THR B N 1
ATOM 1443 C CA . THR B 1 6 ? -8.289 11.227 20.438 1 83.62 6 THR B CA 1
ATOM 1444 C C . THR B 1 6 ? -7.84 10.852 19.031 1 83.62 6 THR B C 1
ATOM 1446 O O . THR B 1 6 ? -7.355 9.75 18.797 1 83.62 6 THR B O 1
ATOM 1449 N N . LYS B 1 7 ? -8.219 11.625 18.078 1 94 7 LYS B N 1
ATOM 1450 C CA . LYS B 1 7 ? -7.832 11.539 16.672 1 94 7 LYS B CA 1
ATOM 1451 C C . LYS B 1 7 ? -6.504 12.242 16.422 1 94 7 LYS B C 1
ATOM 1453 O O . LYS B 1 7 ? -6.367 13.438 16.688 1 94 7 LYS B O 1
ATOM 1458 N N . ALA B 1 8 ? -5.504 11.508 16.047 1 98.31 8 ALA B N 1
ATOM 1459 C CA . ALA B 1 8 ? -4.195 12.094 15.773 1 98.31 8 ALA B CA 1
ATOM 1460 C C . ALA B 1 8 ? -4.117 12.641 14.344 1 98.31 8 ALA B C 1
ATOM 1462 O O . ALA B 1 8 ? -4.91 12.25 13.484 1 98.31 8 ALA B O 1
ATOM 1463 N N . LEU B 1 9 ? -3.277 13.594 14.164 1 98.75 9 LEU B N 1
ATOM 1464 C CA . LEU B 1 9 ? -2.869 14.023 12.828 1 98.75 9 LEU B CA 1
ATOM 1465 C C . LEU B 1 9 ? -1.474 13.508 12.5 1 98.75 9 LEU B C 1
ATOM 1467 O O . LEU B 1 9 ? -0.52 13.766 13.234 1 98.75 9 LEU B O 1
ATOM 1471 N N . LEU B 1 10 ? -1.347 12.695 11.484 1 98.94 10 LEU B N 1
ATOM 1472 C CA . LEU B 1 10 ? -0.066 12.234 10.961 1 98.94 10 LEU B CA 1
ATOM 1473 C C . LEU B 1 10 ? 0.346 13.055 9.742 1 98.94 10 LEU B C 1
ATOM 1475 O O . LEU B 1 10 ? -0.342 13.039 8.719 1 98.94 10 LEU B O 1
ATOM 1479 N N . VAL B 1 11 ? 1.418 13.773 9.812 1 98.94 11 VAL B N 1
ATOM 1480 C CA . VAL B 1 11 ? 1.973 14.562 8.727 1 98.94 11 VAL B CA 1
ATOM 1481 C C . VAL B 1 11 ? 3.252 13.914 8.203 1 98.94 11 VAL B C 1
ATOM 1483 O O . VAL B 1 11 ? 4.273 13.906 8.891 1 98.94 11 VAL B O 1
ATOM 1486 N N . ILE B 1 12 ? 3.189 13.461 6.98 1 98.88 12 ILE B N 1
ATOM 1487 C CA . ILE B 1 12 ? 4.215 12.57 6.449 1 98.88 12 ILE B CA 1
ATOM 1488 C C . ILE B 1 12 ? 5.113 13.336 5.477 1 98.88 12 ILE B C 1
ATOM 1490 O O . ILE B 1 12 ? 4.656 13.781 4.422 1 98.88 12 ILE B O 1
ATOM 1494 N N . ASP B 1 13 ? 6.367 13.484 5.789 1 98.75 13 ASP B N 1
ATOM 1495 C CA . ASP B 1 13 ? 7.473 13.805 4.887 1 98.75 13 ASP B CA 1
ATOM 1496 C C . ASP B 1 13 ? 7.301 15.195 4.285 1 98.75 13 ASP B C 1
ATOM 1498 O O . ASP B 1 13 ? 7.625 15.414 3.115 1 98.75 13 ASP B O 1
ATOM 1502 N N . VAL B 1 14 ? 6.688 16.078 4.98 1 98.81 14 VAL B N 1
ATOM 1503 C CA . VAL B 1 14 ? 6.574 17.453 4.477 1 98.81 14 VAL B CA 1
ATOM 1504 C C . VAL B 1 14 ? 7.914 18.172 4.621 1 98.81 14 VAL B C 1
ATOM 1506 O O . VAL B 1 14 ? 8.094 18.984 5.523 1 98.81 14 VAL B O 1
ATOM 1509 N N . GLN B 1 15 ? 8.758 17.891 3.684 1 98.81 15 GLN B N 1
ATOM 1510 C CA . GLN B 1 15 ? 10.164 18.297 3.76 1 98.81 15 GLN B CA 1
ATOM 1511 C C . GLN B 1 15 ? 10.555 19.141 2.555 1 98.81 15 GLN B C 1
ATOM 1513 O O . GLN B 1 15 ? 10.031 18.953 1.457 1 98.81 15 GLN B O 1
ATOM 1518 N N . ARG B 1 16 ? 11.547 19.938 2.707 1 98.5 16 ARG B N 1
ATOM 1519 C CA . ARG B 1 16 ? 11.984 20.906 1.72 1 98.5 16 ARG B CA 1
ATOM 1520 C C . ARG B 1 16 ? 12.57 20.234 0.489 1 98.5 16 ARG B C 1
ATOM 1522 O O . ARG B 1 16 ? 12.453 20.734 -0.626 1 98.5 16 ARG B O 1
ATOM 1529 N N . GLY B 1 17 ? 13.117 19.047 0.695 1 98.19 17 GLY B N 1
ATOM 1530 C CA . GLY B 1 17 ? 13.719 18.328 -0.408 1 98.19 17 GLY B CA 1
ATOM 1531 C C . GLY B 1 17 ? 12.742 18.016 -1.525 1 98.19 17 GLY B C 1
ATOM 1532 O O . GLY B 1 17 ? 13.148 17.797 -2.67 1 98.19 17 GLY B O 1
ATOM 1533 N N . PHE B 1 18 ? 11.477 18.016 -1.269 1 98.19 18 PHE B N 1
ATOM 1534 C CA . PHE B 1 18 ? 10.461 17.688 -2.264 1 98.19 18 PHE B CA 1
ATOM 1535 C C . PHE B 1 18 ? 10.18 18.875 -3.168 1 98.19 18 PHE B C 1
ATOM 1537 O O . PHE B 1 18 ? 9.414 18.766 -4.125 1 98.19 18 PHE B O 1
ATOM 1544 N N . ASP B 1 19 ? 10.797 20 -2.9 1 97.12 19 ASP B N 1
ATOM 1545 C CA . ASP B 1 19 ? 10.633 21.188 -3.75 1 97.12 19 ASP B CA 1
ATOM 1546 C C . ASP B 1 19 ? 11.625 21.156 -4.91 1 97.12 19 ASP B C 1
ATOM 1548 O O . ASP B 1 19 ? 11.539 21.984 -5.82 1 97.12 19 ASP B O 1
ATOM 1552 N N . GLU B 1 20 ? 12.516 20.219 -4.895 1 96.25 20 GLU B N 1
ATOM 1553 C CA . GLU B 1 20 ? 13.547 20.172 -5.926 1 96.25 20 GLU B CA 1
ATOM 1554 C C . GLU B 1 20 ? 12.953 19.781 -7.277 1 96.25 20 GLU B C 1
ATOM 1556 O O . GLU B 1 20 ? 12.07 18.922 -7.348 1 96.25 20 GLU B O 1
ATOM 1561 N N . PRO B 1 21 ? 13.477 20.328 -8.328 1 94.88 21 PRO B N 1
ATOM 1562 C CA . PRO B 1 21 ? 12.922 20.109 -9.664 1 94.88 21 PRO B CA 1
ATOM 1563 C C . PRO B 1 21 ? 13.07 18.656 -10.125 1 94.88 21 PRO B C 1
ATOM 1565 O O . PRO B 1 21 ? 12.367 18.219 -11.047 1 94.88 21 PRO B O 1
ATOM 1568 N N . VAL B 1 22 ? 13.93 17.953 -9.539 1 93.5 22 VAL B N 1
ATOM 1569 C CA . VAL B 1 22 ? 14.227 16.594 -9.969 1 93.5 22 VAL B CA 1
ATOM 1570 C C . VAL B 1 22 ? 12.977 15.727 -9.844 1 93.5 22 VAL B C 1
ATOM 1572 O O . VAL B 1 22 ? 12.828 14.727 -10.547 1 93.5 22 VAL B O 1
ATOM 1575 N N . TRP B 1 23 ? 12.016 16.125 -9.062 1 96.06 23 TRP B N 1
ATOM 1576 C CA . TRP B 1 23 ? 10.828 15.328 -8.797 1 96.06 23 TRP B CA 1
ATOM 1577 C C . TRP B 1 23 ? 9.828 15.438 -9.945 1 96.06 23 TRP B C 1
ATOM 1579 O O . TRP B 1 23 ? 8.922 14.609 -10.07 1 96.06 23 TRP B O 1
ATOM 1589 N N . GLY B 1 24 ? 10 16.484 -10.773 1 96.56 24 GLY B N 1
ATOM 1590 C CA . GLY B 1 24 ? 9.086 16.656 -11.891 1 96.56 24 GLY B CA 1
ATOM 1591 C C . GLY B 1 24 ? 7.797 17.359 -11.516 1 96.56 24 GLY B C 1
ATOM 1592 O O . GLY B 1 24 ? 7.699 17.953 -10.438 1 96.56 24 GLY B O 1
ATOM 1593 N N . PRO B 1 25 ? 6.793 17.406 -12.406 1 97.88 25 PRO B N 1
ATOM 1594 C CA . PRO B 1 25 ? 5.527 18.094 -12.164 1 97.88 25 PRO B CA 1
ATOM 1595 C C . PRO B 1 25 ? 4.719 17.484 -11.023 1 97.88 25 PRO B C 1
ATOM 1597 O O . PRO B 1 25 ? 4.602 16.25 -10.945 1 97.88 25 PRO B O 1
ATOM 1600 N N . ARG B 1 26 ? 4.219 18.266 -10.211 1 98.31 26 ARG B N 1
ATOM 1601 C CA . ARG B 1 26 ? 3.383 17.797 -9.109 1 98.31 26 ARG B CA 1
ATOM 1602 C C . ARG B 1 26 ? 1.935 18.234 -9.297 1 98.31 26 ARG B C 1
ATOM 1604 O O . ARG B 1 26 ? 1.643 19.094 -10.125 1 98.31 26 ARG B O 1
ATOM 1611 N N . ASP B 1 27 ? 1.096 17.609 -8.547 1 98.56 27 ASP B N 1
ATOM 1612 C CA . ASP B 1 27 ? -0.293 18.047 -8.453 1 98.56 27 ASP B CA 1
ATOM 1613 C C . ASP B 1 27 ? -0.523 18.875 -7.188 1 98.56 27 ASP B C 1
ATOM 1615 O O . ASP B 1 27 ? 0.422 19.172 -6.457 1 98.56 27 ASP B O 1
ATOM 1619 N N . ASN B 1 28 ? -1.655 19.406 -6.996 1 98.25 28 ASN B N 1
ATOM 1620 C CA . ASN B 1 28 ? -2.199 20.031 -5.793 1 98.25 28 ASN B CA 1
ATOM 1621 C C . ASN B 1 28 ? -1.303 21.156 -5.293 1 98.25 28 ASN B C 1
ATOM 1623 O O . ASN B 1 28 ? -0.742 21.078 -4.195 1 98.25 28 ASN B O 1
ATOM 1627 N N . PRO B 1 29 ? -1.214 22.281 -5.961 1 97.69 29 PRO B N 1
ATOM 1628 C CA . PRO B 1 29 ? -0.384 23.406 -5.539 1 97.69 29 PRO B CA 1
ATOM 1629 C C . PRO B 1 29 ? -0.808 23.969 -4.188 1 97.69 29 PRO B C 1
ATOM 1631 O O . PRO B 1 29 ? -0.016 24.641 -3.521 1 97.69 29 PRO B O 1
ATOM 1634 N N . GLY B 1 30 ? -1.971 23.688 -3.705 1 98.06 30 GLY B N 1
ATOM 1635 C CA . GLY B 1 30 ? -2.473 24.203 -2.441 1 98.06 30 GLY B CA 1
ATOM 1636 C C . GLY B 1 30 ? -2.264 23.25 -1.282 1 98.06 30 GLY B C 1
ATOM 1637 O O . GLY B 1 30 ? -2.74 23.5 -0.173 1 98.06 30 GLY B O 1
ATOM 1638 N N . ALA B 1 31 ? -1.585 22.172 -1.479 1 98.81 31 ALA B N 1
ATOM 1639 C CA . ALA B 1 31 ? -1.467 21.125 -0.478 1 98.81 31 ALA B CA 1
ATOM 1640 C C . ALA B 1 31 ? -0.842 21.656 0.809 1 98.81 31 ALA B C 1
ATOM 1642 O O . ALA B 1 31 ? -1.324 21.359 1.906 1 98.81 31 ALA B O 1
ATOM 1643 N N . GLU B 1 32 ? 0.228 22.469 0.71 1 98.69 32 GLU B N 1
ATOM 1644 C CA . GLU B 1 32 ? 0.93 22.969 1.89 1 98.69 32 GLU B CA 1
ATOM 1645 C C . GLU B 1 32 ? 0.025 23.859 2.734 1 98.69 32 GLU B C 1
ATOM 1647 O O . GLU B 1 32 ? 0.058 23.797 3.965 1 98.69 32 GLU B O 1
ATOM 1652 N N . ALA B 1 33 ? -0.727 24.656 2.072 1 98.69 33 ALA B N 1
ATOM 1653 C CA . ALA B 1 33 ? -1.672 25.484 2.803 1 98.69 33 ALA B CA 1
ATOM 1654 C C . ALA B 1 33 ? -2.699 24.641 3.547 1 98.69 33 ALA B C 1
ATOM 1656 O O . ALA B 1 33 ? -3.082 24.969 4.672 1 98.69 33 ALA B O 1
ATOM 1657 N N . ASN B 1 34 ? -3.203 23.594 2.912 1 98.88 34 ASN B N 1
ATOM 1658 C CA . ASN B 1 34 ? -4.145 22.688 3.551 1 98.88 34 ASN B CA 1
ATOM 1659 C C . ASN B 1 34 ? -3.5 21.953 4.723 1 98.88 34 ASN B C 1
ATOM 1661 O O . ASN B 1 34 ? -4.129 21.766 5.766 1 98.88 34 ASN B O 1
ATOM 1665 N N . ILE B 1 35 ? -2.238 21.547 4.586 1 98.88 35 ILE B N 1
ATOM 1666 C CA . ILE B 1 35 ? -1.502 20.906 5.672 1 98.88 35 ILE B CA 1
ATOM 1667 C C . ILE B 1 35 ? -1.401 21.859 6.859 1 98.88 35 ILE B C 1
ATOM 1669 O O . ILE B 1 35 ? -1.671 21.469 8 1 98.88 35 ILE B O 1
ATOM 1673 N N . LYS B 1 36 ? -1.044 23.078 6.574 1 98.81 36 LYS B N 1
ATOM 1674 C CA . LYS B 1 36 ? -0.935 24.078 7.625 1 98.81 36 LYS B CA 1
ATOM 1675 C C . LYS B 1 36 ? -2.268 24.281 8.344 1 98.81 36 LYS B C 1
ATOM 1677 O O . LYS B 1 36 ? -2.305 24.391 9.57 1 98.81 36 LYS B O 1
ATOM 1682 N N . ALA B 1 37 ? -3.312 24.297 7.582 1 98.81 37 ALA B N 1
ATOM 1683 C CA . ALA B 1 37 ? -4.637 24.469 8.172 1 98.81 37 ALA B CA 1
ATOM 1684 C C . ALA B 1 37 ? -4.961 23.328 9.125 1 98.81 37 ALA B C 1
ATOM 1686 O O . ALA B 1 37 ? -5.512 23.547 10.203 1 98.81 37 ALA B O 1
ATOM 1687 N N . LEU B 1 38 ? -4.66 22.109 8.734 1 98.81 38 LEU B N 1
ATOM 1688 C CA . LEU B 1 38 ? -4.895 20.953 9.586 1 98.81 38 LEU B CA 1
ATOM 1689 C C . LEU B 1 38 ? -4.051 21.031 10.852 1 98.81 38 LEU B C 1
ATOM 1691 O O . LEU B 1 38 ? -4.562 20.828 11.961 1 98.81 38 LEU B O 1
ATOM 1695 N N . VAL B 1 39 ? -2.768 21.359 10.688 1 98.75 39 VAL B N 1
ATOM 1696 C CA . VAL B 1 39 ? -1.84 21.422 11.812 1 98.75 39 VAL B CA 1
ATOM 1697 C C . VAL B 1 39 ? -2.305 22.484 12.805 1 98.75 39 VAL B C 1
ATOM 1699 O O . VAL B 1 39 ? -2.344 22.25 14.008 1 98.75 39 VAL B O 1
ATOM 1702 N N . ASP B 1 40 ? -2.664 23.609 12.234 1 98.38 40 ASP B N 1
ATOM 1703 C CA . ASP B 1 40 ? -3.133 24.688 13.086 1 98.38 40 ASP B CA 1
ATOM 1704 C C . ASP B 1 40 ? -4.367 24.281 13.883 1 98.38 40 ASP B C 1
ATOM 1706 O O . ASP B 1 40 ? -4.461 24.547 15.086 1 98.38 40 ASP B O 1
ATOM 1710 N N . ALA B 1 41 ? -5.289 23.656 13.273 1 97.94 41 ALA B N 1
ATOM 1711 C CA . ALA B 1 41 ? -6.52 23.219 13.93 1 97.94 41 ALA B CA 1
ATOM 1712 C C . ALA B 1 41 ? -6.219 22.219 15.039 1 97.94 41 ALA B C 1
ATOM 1714 O O . ALA B 1 41 ? -6.816 22.266 16.125 1 97.94 41 ALA B O 1
ATOM 1715 N N . TRP B 1 42 ? -5.363 21.266 14.773 1 97.62 42 TRP B N 1
ATOM 1716 C CA . TRP B 1 42 ? -4.996 20.266 15.773 1 97.62 42 TRP B CA 1
ATOM 1717 C C . TRP B 1 42 ? -4.32 20.922 16.969 1 97.62 42 TRP B C 1
ATOM 1719 O O . TRP B 1 42 ? -4.602 20.578 18.125 1 97.62 42 TRP B O 1
ATOM 1729 N N . GLN B 1 43 ? -3.42 21.906 16.719 1 96.88 43 GLN B N 1
ATOM 1730 C CA . GLN B 1 43 ? -2.729 22.609 17.797 1 96.88 43 GLN B CA 1
ATOM 1731 C C . GLN B 1 43 ? -3.709 23.406 18.656 1 96.88 43 GLN B C 1
ATOM 1733 O O . GLN B 1 43 ? -3.629 23.375 19.891 1 96.88 43 GLN B O 1
ATOM 1738 N N . GLU B 1 44 ? -4.57 24.016 17.953 1 96.06 44 GLU B N 1
ATOM 1739 C CA . GLU B 1 44 ? -5.547 24.844 18.656 1 96.06 44 GLU B CA 1
ATOM 1740 C C . GLU B 1 44 ? -6.398 24.016 19.609 1 96.06 44 GLU B C 1
ATOM 1742 O O . GLU B 1 44 ? -6.816 24.5 20.656 1 96.06 44 GLU B O 1
ATOM 1747 N N . ARG B 1 45 ? -6.578 22.812 19.344 1 94.94 45 ARG B N 1
ATOM 1748 C CA . ARG B 1 45 ? -7.473 21.953 20.109 1 94.94 45 ARG B CA 1
ATOM 1749 C C . ARG B 1 45 ? -6.688 21.047 21.047 1 94.94 45 ARG B C 1
ATOM 1751 O O . ARG B 1 45 ? -7.273 20.234 21.766 1 94.94 45 ARG B O 1
ATOM 1758 N N . GLY B 1 46 ? -5.445 21.109 20.953 1 94.88 46 GLY B N 1
ATOM 1759 C CA . GLY B 1 46 ? -4.602 20.281 21.812 1 94.88 46 GLY B CA 1
ATOM 1760 C C . GLY B 1 46 ? -4.652 18.812 21.453 1 94.88 46 GLY B C 1
ATOM 1761 O O . GLY B 1 46 ? -4.59 17.953 22.328 1 94.88 46 GLY B O 1
ATOM 1762 N N . LEU B 1 47 ? -4.934 18.484 20.219 1 96.31 47 LEU B N 1
ATOM 1763 C CA . LEU B 1 47 ? -4.977 17.109 19.734 1 96.31 47 LEU B CA 1
ATOM 1764 C C . LEU B 1 47 ? -3.594 16.641 19.281 1 96.31 47 LEU B C 1
ATOM 1766 O O . LEU B 1 47 ? -2.748 17.469 18.922 1 96.31 47 LEU B O 1
ATOM 1770 N N . PRO B 1 48 ? -3.309 15.375 19.312 1 97.75 48 PRO B N 1
ATOM 1771 C CA . PRO B 1 48 ? -1.96 14.875 19.047 1 97.75 48 PRO B CA 1
ATOM 1772 C C . PRO B 1 48 ? -1.546 15.062 17.578 1 97.75 48 PRO B C 1
ATOM 1774 O O . PRO B 1 48 ? -2.346 14.836 16.672 1 97.75 48 PRO B O 1
ATOM 1777 N N . ILE B 1 49 ? -0.34 15.477 17.422 1 98.5 49 ILE B N 1
ATOM 1778 C CA . ILE B 1 49 ? 0.268 15.641 16.109 1 98.5 49 ILE B CA 1
ATOM 1779 C C . ILE B 1 49 ? 1.534 14.797 16.016 1 98.5 49 ILE B C 1
ATOM 1781 O O . ILE B 1 49 ? 2.385 14.836 16.906 1 98.5 49 ILE B O 1
ATOM 1785 N N . VAL B 1 50 ? 1.631 14.008 14.961 1 98.81 50 VAL B N 1
ATOM 1786 C CA . VAL B 1 50 ? 2.816 13.219 14.641 1 98.81 50 VAL B CA 1
ATOM 1787 C C . VAL B 1 50 ? 3.461 13.75 13.367 1 98.81 50 VAL B C 1
ATOM 1789 O O . VAL B 1 50 ? 2.797 13.867 12.328 1 98.81 50 VAL B O 1
ATOM 1792 N N . LEU B 1 51 ? 4.715 14.078 13.422 1 98.81 51 LEU B N 1
ATOM 1793 C CA . LEU B 1 51 ? 5.5 14.453 12.258 1 98.81 51 LEU B CA 1
ATOM 1794 C C . LEU B 1 51 ? 6.504 13.367 11.898 1 98.81 51 LEU B C 1
ATOM 1796 O O . LEU B 1 51 ? 7.254 12.898 12.758 1 98.81 51 LEU B O 1
ATOM 1800 N N . VAL B 1 52 ? 6.473 12.992 10.617 1 98.62 52 VAL B N 1
ATOM 1801 C CA . VAL B 1 52 ? 7.371 11.953 10.133 1 98.62 52 VAL B CA 1
ATOM 1802 C C . VAL B 1 52 ? 8.297 12.523 9.062 1 98.62 52 VAL B C 1
ATOM 1804 O O . VAL B 1 52 ? 7.859 13.273 8.188 1 98.62 52 VAL B O 1
ATOM 1807 N N . HIS B 1 53 ? 9.5 12.344 9.086 1 97.12 53 HIS B N 1
ATOM 1808 C CA . HIS B 1 53 ? 10.398 12.711 7.992 1 97.12 53 HIS B CA 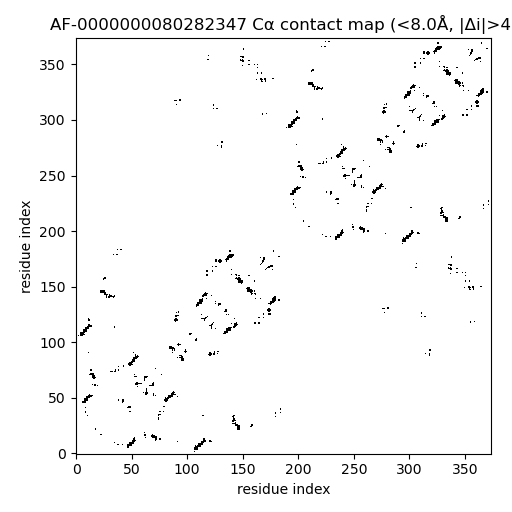1
ATOM 1809 C C . HIS B 1 53 ? 10.992 11.477 7.328 1 97.12 53 HIS B C 1
ATOM 1811 O O . HIS B 1 53 ? 11.18 10.445 7.977 1 97.12 53 HIS B O 1
ATOM 1817 N N . HIS B 1 54 ? 11.172 11.523 6.098 1 98.5 54 HIS B N 1
ATOM 1818 C CA . HIS B 1 54 ? 11.883 10.508 5.328 1 98.5 54 HIS B CA 1
ATOM 1819 C C . HIS B 1 54 ? 13.391 10.727 5.387 1 98.5 54 HIS B C 1
ATOM 1821 O O . HIS B 1 54 ? 13.883 11.773 4.965 1 98.5 54 HIS B O 1
ATOM 1827 N N . ASP B 1 55 ? 14.102 9.852 5.953 1 98.25 55 ASP B N 1
ATOM 1828 C CA . ASP B 1 55 ? 15.555 9.891 6.023 1 98.25 55 ASP B CA 1
ATOM 1829 C C . ASP B 1 55 ? 16.188 8.961 4.992 1 98.25 55 ASP B C 1
ATOM 1831 O O . ASP B 1 55 ? 16.578 7.844 5.316 1 98.25 55 ASP B O 1
ATOM 1835 N N . SER B 1 56 ? 16.312 9.461 3.824 1 96.31 56 SER B N 1
ATOM 1836 C CA . SER B 1 56 ? 16.797 8.672 2.697 1 96.31 56 SER B CA 1
ATOM 1837 C C . SER B 1 56 ? 18.203 8.156 2.941 1 96.31 56 SER B C 1
ATOM 1839 O O . SER B 1 56 ? 19.047 8.883 3.463 1 96.31 56 SER B O 1
ATOM 1841 N N . VAL B 1 57 ? 18.422 6.91 2.504 1 94.19 57 VAL B N 1
ATOM 1842 C CA . VAL B 1 57 ? 19.75 6.34 2.607 1 94.19 57 VAL B CA 1
ATOM 1843 C C . VAL B 1 57 ? 20.438 6.363 1.238 1 94.19 57 VAL B C 1
ATOM 1845 O O . VAL B 1 57 ? 21.578 5.926 1.098 1 94.19 57 VAL B O 1
ATOM 1848 N N . LYS B 1 58 ? 19.75 6.781 0.203 1 91.81 58 LYS B N 1
ATOM 1849 C CA . LYS B 1 58 ? 20.281 6.816 -1.154 1 91.81 58 LYS B CA 1
ATOM 1850 C C . LYS B 1 58 ? 21.266 7.965 -1.328 1 91.81 58 LYS B C 1
ATOM 1852 O O . LYS B 1 58 ? 20.953 9.117 -1.006 1 91.81 58 LYS B O 1
ATOM 1857 N N . PRO B 1 59 ? 22.375 7.586 -1.98 1 91.06 59 PRO B N 1
ATOM 1858 C CA . PRO B 1 59 ? 23.328 8.664 -2.234 1 91.06 59 PRO B CA 1
ATOM 1859 C C . PRO B 1 59 ? 22.766 9.742 -3.162 1 91.06 59 PRO B C 1
ATOM 1861 O O . PRO B 1 59 ? 22.109 9.43 -4.148 1 91.06 59 PRO B O 1
ATOM 1864 N N . GLY B 1 60 ? 22.859 10.945 -2.865 1 90.56 60 GLY B N 1
ATOM 1865 C CA . GLY B 1 60 ? 22.453 12.047 -3.729 1 90.56 60 GLY B CA 1
ATOM 1866 C C . GLY B 1 60 ? 21.031 12.508 -3.477 1 90.56 60 GLY B C 1
ATOM 1867 O O . GLY B 1 60 ? 20.594 13.5 -4.062 1 90.56 60 GLY B O 1
ATOM 1868 N N . SER B 1 61 ? 20.391 11.766 -2.693 1 93.5 61 SER B N 1
ATOM 1869 C CA . SER B 1 61 ? 19.016 12.164 -2.395 1 93.5 61 SER B CA 1
ATOM 1870 C C . SER B 1 61 ? 18.969 13.461 -1.604 1 93.5 61 SER B C 1
ATOM 1872 O O . SER B 1 61 ? 19.75 13.648 -0.667 1 93.5 61 SER B O 1
ATOM 1874 N N . SER B 1 62 ? 18.016 14.328 -1.945 1 93.75 62 SER B N 1
ATOM 1875 C CA . SER B 1 62 ? 17.844 15.594 -1.239 1 93.75 62 SER B CA 1
ATOM 1876 C C . SER B 1 62 ? 17.219 15.375 0.137 1 93.75 62 SER B C 1
ATOM 1878 O O . SER B 1 62 ? 17.219 16.281 0.97 1 93.75 62 SER B O 1
ATOM 1880 N N . LEU B 1 63 ? 16.703 14.172 0.396 1 96.62 63 LEU B N 1
ATOM 1881 C CA . LEU B 1 63 ? 16.016 13.891 1.649 1 96.62 63 LEU B CA 1
ATOM 1882 C C . LEU B 1 63 ? 16.953 13.25 2.66 1 96.62 63 LEU B C 1
ATOM 1884 O O . LEU B 1 63 ? 16.531 12.859 3.752 1 96.62 63 LEU B O 1
ATOM 1888 N N . ARG B 1 64 ? 18.219 13.133 2.316 1 96.06 64 ARG B N 1
ATOM 1889 C CA . ARG B 1 64 ? 19.203 12.555 3.227 1 96.06 64 ARG B CA 1
ATOM 1890 C C . ARG B 1 64 ? 19.406 13.438 4.449 1 96.06 64 ARG B C 1
ATOM 1892 O O . ARG B 1 64 ? 19.5 14.664 4.328 1 96.06 64 ARG B O 1
ATOM 1899 N N . PRO B 1 65 ? 19.531 12.859 5.602 1 95.69 65 PRO B N 1
ATOM 1900 C CA . PRO B 1 65 ? 19.766 13.664 6.801 1 95.69 65 PRO B CA 1
ATOM 1901 C C . PRO B 1 65 ? 21.031 14.516 6.715 1 95.69 65 PRO B C 1
ATOM 1903 O O . PRO B 1 65 ? 22.016 14.102 6.109 1 95.69 65 PRO B O 1
ATOM 1906 N N . GLY B 1 66 ? 20.922 15.672 7.387 1 92.88 66 GLY B N 1
ATOM 1907 C CA . GLY B 1 66 ? 22.109 16.516 7.484 1 92.88 66 GLY B CA 1
ATOM 1908 C C . GLY B 1 66 ? 22.125 17.625 6.453 1 92.88 66 GLY B C 1
ATOM 1909 O O . GLY B 1 66 ? 23.047 18.438 6.438 1 92.88 66 GLY B O 1
ATOM 1910 N N . GLN B 1 67 ? 21.219 17.562 5.582 1 93.62 67 GLN B N 1
ATOM 1911 C CA . GLN B 1 67 ? 21.141 18.609 4.578 1 93.62 67 GLN B CA 1
ATOM 1912 C C . GLN B 1 67 ? 19.812 19.344 4.66 1 93.62 67 GLN B C 1
ATOM 1914 O O . GLN B 1 67 ? 18.859 18.859 5.285 1 93.62 67 GLN B O 1
ATOM 1919 N N . GLU B 1 68 ? 19.75 20.5 4.023 1 95.06 68 GLU B N 1
ATOM 1920 C CA . GLU B 1 68 ? 18.578 21.375 4.09 1 95.06 68 GLU B CA 1
ATOM 1921 C C . GLU B 1 68 ? 17.328 20.672 3.59 1 95.06 68 GLU B C 1
ATOM 1923 O O . GLU B 1 68 ? 16.234 20.906 4.113 1 95.06 68 GLU B O 1
ATOM 1928 N N . GLY B 1 69 ? 17.5 19.859 2.611 1 97.12 69 GLY B N 1
ATOM 1929 C CA . GLY B 1 69 ? 16.359 19.172 2.027 1 97.12 69 GLY B CA 1
ATOM 1930 C C . GLY B 1 69 ? 15.641 18.25 3.01 1 97.12 69 GLY B C 1
ATOM 1931 O O . GLY B 1 69 ? 14.461 17.953 2.834 1 97.12 69 GLY B O 1
ATOM 1932 N N . ASN B 1 70 ? 16.328 17.828 3.986 1 97.62 70 ASN B N 1
ATOM 1933 C CA . ASN B 1 70 ? 15.75 16.922 4.98 1 97.62 70 ASN B CA 1
ATOM 1934 C C . ASN B 1 70 ? 14.891 17.688 5.992 1 97.62 70 ASN B C 1
ATOM 1936 O O . ASN B 1 70 ? 14.07 17.078 6.688 1 97.62 70 ASN B O 1
ATOM 1940 N N . HIS B 1 71 ? 15.047 19 6.125 1 97.62 71 HIS B N 1
ATOM 1941 C CA . HIS B 1 71 ? 14.25 19.797 7.047 1 97.62 71 HIS B CA 1
ATOM 1942 C C . HIS B 1 71 ? 12.789 19.859 6.602 1 97.62 71 HIS B C 1
ATOM 1944 O O . HIS B 1 71 ? 12.5 19.812 5.406 1 97.62 71 HIS B O 1
ATOM 1950 N N . PHE B 1 72 ? 11.953 19.953 7.566 1 98.31 72 PHE B N 1
ATOM 1951 C CA . PHE B 1 72 ? 10.547 20.172 7.262 1 98.31 72 PHE B CA 1
ATOM 1952 C C . PHE B 1 72 ? 10.359 21.484 6.5 1 98.31 72 PHE B C 1
ATOM 1954 O O . PHE B 1 72 ? 11.18 22.391 6.605 1 98.31 72 PHE B O 1
ATOM 1961 N N . LYS B 1 73 ? 9.312 21.562 5.785 1 98.56 73 LYS B N 1
ATOM 1962 C CA . LYS B 1 73 ? 8.914 22.797 5.113 1 98.56 73 LYS B CA 1
ATOM 1963 C C . LYS B 1 73 ? 8.477 23.844 6.125 1 98.56 73 LYS B C 1
ATOM 1965 O O . LYS B 1 73 ? 8.094 23.516 7.25 1 98.56 73 LYS B O 1
ATOM 1970 N N . PRO B 1 74 ? 8.438 25.109 5.691 1 97.56 74 PRO B N 1
ATOM 1971 C CA . PRO B 1 74 ? 8.156 26.219 6.613 1 97.56 74 PRO B CA 1
ATOM 1972 C C . PRO B 1 74 ? 6.754 26.141 7.219 1 97.56 74 PRO B C 1
ATOM 1974 O O . PRO B 1 74 ? 6.523 26.641 8.32 1 97.56 74 PRO B O 1
ATOM 1977 N N . GLU B 1 75 ? 5.836 25.484 6.562 1 97.44 75 GLU B N 1
ATOM 1978 C CA . GLU B 1 75 ? 4.473 25.328 7.062 1 97.44 75 GLU B CA 1
ATOM 1979 C C . GLU B 1 75 ? 4.457 24.578 8.398 1 97.44 75 GLU B C 1
ATOM 1981 O O . GLU B 1 75 ? 3.486 24.672 9.148 1 97.44 75 GLU B O 1
ATOM 1986 N N . LEU B 1 76 ? 5.547 23.906 8.672 1 98.12 76 LEU B N 1
ATOM 1987 C CA . LEU B 1 76 ? 5.57 23.125 9.898 1 98.12 76 LEU B CA 1
ATOM 1988 C C . LEU B 1 76 ? 6.449 23.781 10.953 1 98.12 76 LEU B C 1
ATOM 1990 O O . LEU B 1 76 ? 6.648 23.219 12.031 1 98.12 76 LEU B O 1
ATOM 1994 N N . ASP B 1 77 ? 6.973 24.922 10.648 1 96.31 77 ASP B N 1
ATOM 1995 C CA . ASP B 1 77 ? 7.773 25.656 11.625 1 96.31 77 ASP B CA 1
ATOM 1996 C C . ASP B 1 77 ? 6.961 25.953 12.891 1 96.31 77 ASP B C 1
ATOM 1998 O O . ASP B 1 77 ? 5.824 26.422 12.805 1 96.31 77 ASP B O 1
ATOM 2002 N N . GLY B 1 78 ? 7.508 25.641 14.07 1 95.19 78 GLY B N 1
ATOM 2003 C CA . GLY B 1 78 ? 6.883 26.016 15.328 1 95.19 78 GLY B CA 1
ATOM 2004 C C . GLY B 1 78 ? 5.824 25.016 15.781 1 95.19 78 GLY B C 1
ATOM 2005 O O . GLY B 1 78 ? 5.211 25.188 16.828 1 95.19 78 GLY B O 1
ATOM 2006 N N . VAL B 1 79 ? 5.602 24 14.977 1 97.56 79 VAL B N 1
ATOM 2007 C CA . VAL B 1 79 ? 4.605 23 15.352 1 97.56 79 VAL B CA 1
ATOM 2008 C C . VAL B 1 79 ? 5.055 22.281 16.625 1 97.56 79 VAL B C 1
ATOM 2010 O O . VAL B 1 79 ? 6.207 21.859 16.719 1 97.56 79 VAL B O 1
ATOM 2013 N N . ARG B 1 80 ? 4.152 22.219 17.594 1 96.94 80 ARG B N 1
ATOM 2014 C CA . ARG B 1 80 ? 4.375 21.438 18.797 1 96.94 80 ARG B CA 1
ATOM 2015 C C . ARG B 1 80 ? 3.879 20 18.625 1 96.94 80 ARG B C 1
ATOM 2017 O O . ARG B 1 80 ? 2.791 19.656 19.078 1 96.94 80 ARG B O 1
ATOM 2024 N N . ALA B 1 81 ? 4.727 19.188 18.094 1 98.19 81 ALA B N 1
ATOM 2025 C CA . ALA B 1 81 ? 4.363 17.812 17.797 1 98.19 81 ALA B CA 1
ATOM 2026 C C . ALA B 1 81 ? 4.488 16.938 19.031 1 98.19 81 ALA B C 1
ATOM 2028 O O . ALA B 1 81 ? 5.367 17.156 19.875 1 98.19 81 ALA B O 1
ATOM 2029 N N . ASP B 1 82 ? 3.654 16 19.109 1 98 82 ASP B N 1
ATOM 2030 C CA . ASP B 1 82 ? 3.703 15.031 20.203 1 98 82 ASP B CA 1
ATOM 2031 C C . ASP B 1 82 ? 4.746 13.953 19.938 1 98 82 ASP B C 1
ATOM 2033 O O . ASP B 1 82 ? 5.285 13.352 20.859 1 98 82 ASP B O 1
ATOM 2037 N N . LEU B 1 83 ? 4.965 13.656 18.672 1 98.31 83 LEU B N 1
ATOM 2038 C CA . LEU B 1 83 ? 5.957 12.688 18.234 1 98.31 83 LEU B CA 1
ATOM 2039 C C . LEU B 1 83 ? 6.598 13.133 16.922 1 98.31 83 LEU B C 1
ATOM 2041 O O . LEU B 1 83 ? 5.902 13.57 16 1 98.31 83 LEU B O 1
ATOM 2045 N N . VAL B 1 84 ? 7.848 13.156 16.844 1 98.38 84 VAL B N 1
ATOM 2046 C CA . VAL B 1 84 ? 8.633 13.383 15.641 1 98.38 84 VAL B CA 1
ATOM 2047 C C . VAL B 1 84 ? 9.625 12.242 15.453 1 98.38 84 VAL B C 1
ATOM 2049 O O . VAL B 1 84 ? 10.367 11.898 16.375 1 98.38 84 VAL B O 1
ATOM 2052 N N . PHE B 1 85 ? 9.617 11.594 14.273 1 98.25 85 PHE B N 1
ATOM 2053 C CA . PHE B 1 85 ? 10.586 10.523 14.062 1 98.25 85 PHE B CA 1
ATOM 2054 C C . PHE B 1 85 ? 10.906 10.367 12.578 1 98.25 85 PHE B C 1
ATOM 2056 O O . PHE B 1 85 ? 10.242 10.961 11.727 1 98.25 85 PHE B O 1
ATOM 2063 N N . GLY B 1 86 ? 11.938 9.609 12.297 1 98.06 86 GLY B N 1
ATOM 2064 C CA . GLY B 1 86 ? 12.344 9.344 10.922 1 98.06 86 GLY B CA 1
ATOM 2065 C C . GLY B 1 86 ? 11.984 7.945 10.453 1 98.06 86 GLY B C 1
ATOM 2066 O O . GLY B 1 86 ? 11.711 7.062 11.266 1 98.06 86 GLY B O 1
ATOM 2067 N N . LYS B 1 87 ? 11.953 7.797 9.203 1 98.56 87 LYS B N 1
ATOM 2068 C CA . LYS B 1 87 ? 11.836 6.512 8.516 1 98.56 87 LYS B CA 1
ATOM 2069 C C . LYS B 1 87 ? 12.711 6.469 7.27 1 98.56 87 LYS B C 1
ATOM 2071 O O . LYS B 1 87 ? 13.086 7.516 6.734 1 98.56 87 LYS B O 1
ATOM 2076 N N . LYS B 1 88 ? 13.008 5.258 6.805 1 98 88 LYS B N 1
ATOM 2077 C CA . LYS B 1 88 ? 13.867 5.082 5.641 1 98 88 LYS B CA 1
ATOM 2078 C C . LYS B 1 88 ? 13.117 4.418 4.492 1 98 88 LYS B C 1
ATOM 2080 O O . LYS B 1 88 ? 13.656 4.266 3.395 1 98 88 LYS B O 1
ATOM 2085 N N . VAL B 1 89 ? 11.875 3.965 4.766 1 98.19 89 VAL B N 1
ATOM 2086 C CA . VAL B 1 89 ? 11.008 3.354 3.766 1 98.19 89 VAL B CA 1
ATOM 2087 C C . VAL B 1 89 ? 9.68 4.105 3.711 1 98.19 89 VAL B C 1
ATOM 2089 O O . VAL B 1 89 ? 9.516 5.141 4.355 1 98.19 89 VAL B O 1
ATOM 2092 N N . ASN B 1 90 ? 8.766 3.656 2.904 1 98.56 90 ASN B N 1
ATOM 2093 C CA . ASN B 1 90 ? 7.551 4.414 2.631 1 98.56 90 ASN B CA 1
ATOM 2094 C C . ASN B 1 90 ? 6.625 4.449 3.842 1 98.56 90 ASN B C 1
ATOM 2096 O O . ASN B 1 90 ? 6.18 5.516 4.262 1 98.56 90 ASN B O 1
ATOM 2100 N N . SER B 1 91 ? 6.387 3.32 4.449 1 98.81 91 SER B N 1
ATOM 2101 C CA . SER B 1 91 ? 5.406 3.199 5.527 1 98.81 91 SER B CA 1
ATOM 2102 C C . SER B 1 91 ? 5.934 3.807 6.824 1 98.81 91 SER B C 1
ATOM 2104 O O . SER B 1 91 ? 7.012 3.439 7.293 1 98.81 91 SER B O 1
ATOM 2106 N N . ALA B 1 92 ? 5.113 4.637 7.438 1 98.81 92 ALA B N 1
ATOM 2107 C CA . ALA B 1 92 ? 5.48 5.211 8.727 1 98.81 92 ALA B CA 1
ATOM 2108 C C . ALA B 1 92 ? 5.402 4.164 9.836 1 98.81 92 ALA B C 1
ATOM 2110 O O . ALA B 1 92 ? 5.926 4.371 10.93 1 98.81 92 ALA B O 1
ATOM 2111 N N . PHE B 1 93 ? 4.762 3.037 9.57 1 98.81 93 PHE B N 1
ATOM 2112 C CA . PHE B 1 93 ? 4.684 1.964 10.555 1 98.81 93 PHE B CA 1
ATOM 2113 C C . PHE B 1 93 ? 5.941 1.104 10.516 1 98.81 93 PHE B C 1
ATOM 2115 O O . PHE B 1 93 ? 6.094 0.178 11.32 1 98.81 93 PHE B O 1
ATOM 2122 N N . HIS B 1 94 ? 6.844 1.381 9.617 1 98 94 HIS B N 1
ATOM 2123 C CA . HIS B 1 94 ? 8.133 0.722 9.484 1 98 94 HIS B CA 1
ATOM 2124 C C . HIS B 1 94 ? 9.281 1.72 9.625 1 98 94 HIS B C 1
ATOM 2126 O O . HIS B 1 94 ? 10.242 1.684 8.852 1 98 94 HIS B O 1
ATOM 2132 N N . GLY B 1 95 ? 9.094 2.648 10.508 1 96.62 95 GLY B N 1
ATOM 2133 C CA . GLY B 1 95 ? 10.102 3.674 10.742 1 96.62 95 GLY B CA 1
ATOM 2134 C C . GLY B 1 95 ? 10.961 3.398 11.961 1 96.62 95 GLY B C 1
ATOM 2135 O O . GLY B 1 95 ? 11.023 2.266 12.445 1 96.62 95 GLY B O 1
ATOM 2136 N N . ASP B 1 96 ? 11.68 4.441 12.398 1 96.75 96 ASP B N 1
ATOM 2137 C CA . ASP B 1 96 ? 12.625 4.336 13.508 1 96.75 96 ASP B CA 1
ATOM 2138 C C . ASP B 1 96 ? 11.906 4.117 14.828 1 96.75 96 ASP B C 1
ATOM 2140 O O . ASP B 1 96 ? 12.5 3.633 15.797 1 96.75 96 ASP B O 1
ATOM 2144 N N . ILE B 1 97 ? 10.695 4.543 14.875 1 97.62 97 ILE B N 1
ATOM 2145 C CA . ILE B 1 97 ? 9.844 4.402 16.047 1 97.62 97 ILE B CA 1
ATOM 2146 C C . ILE B 1 97 ? 8.695 3.443 15.75 1 97.62 97 ILE B C 1
ATOM 2148 O O . ILE B 1 97 ? 8.195 3.398 14.617 1 97.62 97 ILE B O 1
ATOM 2152 N N . ASP B 1 98 ? 8.312 2.662 16.781 1 98.19 98 ASP B N 1
ATOM 2153 C CA . ASP B 1 98 ? 7.121 1.824 16.672 1 98.19 98 ASP B CA 1
ATOM 2154 C C . ASP B 1 98 ? 5.848 2.664 16.766 1 98.19 98 ASP B C 1
ATOM 2156 O O . ASP B 1 98 ? 5.254 2.789 17.844 1 98.19 98 ASP B O 1
ATOM 2160 N N . LEU B 1 99 ? 5.453 3.188 15.656 1 98.69 99 LEU B N 1
ATOM 2161 C CA . LEU B 1 99 ? 4.281 4.051 15.602 1 98.69 99 LEU B CA 1
ATOM 2162 C C . LEU B 1 99 ? 3.045 3.328 16.125 1 98.69 99 LEU B C 1
ATOM 2164 O O . LEU B 1 99 ? 2.23 3.922 16.844 1 98.69 99 LEU B O 1
ATOM 2168 N N . ASP B 1 100 ? 2.85 2.055 15.719 1 98.44 100 ASP B N 1
ATOM 2169 C CA . ASP B 1 100 ? 1.715 1.269 16.188 1 98.44 100 ASP B CA 1
ATOM 2170 C C . ASP B 1 100 ? 1.677 1.223 17.719 1 98.44 100 ASP B C 1
ATOM 2172 O O . ASP B 1 100 ? 0.636 1.481 18.328 1 98.44 100 ASP B O 1
ATOM 2176 N N . GLY B 1 101 ? 2.807 0.888 18.281 1 98.06 101 GLY B N 1
ATOM 2177 C CA . GLY B 1 101 ? 2.896 0.859 19.734 1 98.06 101 GLY B CA 1
ATOM 2178 C C . GLY B 1 101 ? 2.598 2.201 20.375 1 98.06 101 GLY B C 1
ATOM 2179 O O . GLY B 1 101 ? 1.89 2.27 21.375 1 98.06 101 GLY B O 1
ATOM 2180 N N . TRP B 1 102 ? 3.145 3.275 19.828 1 97.88 102 TRP B N 1
ATOM 2181 C CA . TRP B 1 102 ? 2.932 4.621 20.344 1 97.88 102 TRP B CA 1
ATOM 2182 C C . TRP B 1 102 ? 1.45 4.984 20.328 1 97.88 102 TRP B C 1
ATOM 2184 O O . TRP B 1 102 ? 0.919 5.512 21.312 1 97.88 102 TRP B O 1
ATOM 2194 N N . LEU B 1 103 ? 0.732 4.695 19.219 1 97.94 103 LEU B N 1
ATOM 2195 C CA . LEU B 1 103 ? -0.691 4.988 19.078 1 97.94 103 LEU B CA 1
ATOM 2196 C C . LEU B 1 103 ? -1.505 4.184 20.094 1 97.94 103 LEU B C 1
ATOM 2198 O O . LEU B 1 103 ? -2.377 4.73 20.766 1 97.94 103 LEU B O 1
ATOM 2202 N N . LYS B 1 104 ? -1.215 2.922 20.234 1 96.81 104 LYS B N 1
ATOM 2203 C CA . LYS B 1 104 ? -1.951 2.033 21.125 1 96.81 104 LYS B CA 1
ATOM 2204 C C . LYS B 1 104 ? -1.796 2.465 22.578 1 96.81 104 LYS B C 1
ATOM 2206 O O . LYS B 1 104 ? -2.768 2.465 23.344 1 96.81 104 LYS B O 1
ATOM 2211 N N . THR B 1 105 ? -0.575 2.787 22.938 1 96.12 105 THR B N 1
ATOM 2212 C CA . THR B 1 105 ? -0.312 3.211 24.312 1 96.12 105 THR B CA 1
ATOM 2213 C C . THR B 1 105 ? -1.138 4.445 24.672 1 96.12 105 THR B C 1
ATOM 2215 O O . THR B 1 105 ? -1.555 4.609 25.812 1 96.12 105 THR B O 1
ATOM 2218 N N . ARG B 1 106 ? -1.461 5.219 23.703 1 95.5 106 ARG B N 1
ATOM 2219 C CA . ARG B 1 106 ? -2.189 6.461 23.922 1 95.5 106 ARG B CA 1
ATOM 2220 C C . ARG B 1 106 ? -3.684 6.27 23.703 1 95.5 106 ARG B C 1
ATOM 2222 O O . ARG B 1 106 ? -4.461 7.223 23.812 1 95.5 106 ARG B O 1
ATOM 2229 N N . GLY B 1 107 ? -4.027 5.039 23.328 1 95.62 107 GLY B N 1
ATOM 2230 C CA . GLY B 1 107 ? -5.434 4.73 23.109 1 95.62 107 GLY B CA 1
ATOM 2231 C C . GLY B 1 107 ? -5.988 5.371 21.844 1 95.62 107 GLY B C 1
ATOM 2232 O O . GLY B 1 107 ? -7.199 5.578 21.734 1 95.62 107 GLY B O 1
ATOM 2233 N N . ILE B 1 108 ? -5.113 5.781 20.953 1 97.19 108 ILE B N 1
ATOM 2234 C CA . ILE B 1 108 ? -5.539 6.406 19.703 1 97.19 108 ILE B CA 1
ATOM 2235 C C . ILE B 1 108 ? -5.973 5.328 18.703 1 97.19 108 ILE B C 1
ATOM 2237 O O . ILE B 1 108 ? -5.199 4.426 18.375 1 97.19 108 ILE B O 1
ATOM 2241 N N . THR B 1 109 ? -7.219 5.453 18.188 1 97.56 109 THR B N 1
ATOM 2242 C CA . THR B 1 109 ? -7.746 4.426 17.297 1 97.56 109 THR B CA 1
ATOM 2243 C C . THR B 1 109 ? -8.055 5.008 15.914 1 97.56 109 THR B C 1
ATOM 2245 O O . THR B 1 109 ? -8.477 4.289 15.016 1 97.56 109 THR B O 1
ATOM 2248 N N . SER B 1 110 ? -7.883 6.332 15.781 1 97.75 110 SER B N 1
ATOM 2249 C CA . SER B 1 110 ? -8.148 7.004 14.516 1 97.75 110 SER B CA 1
ATOM 2250 C C . SER B 1 110 ? -7.121 8.102 14.242 1 97.75 110 SER B C 1
ATOM 2252 O O . SER B 1 110 ? -6.574 8.688 15.18 1 97.75 110 SER B O 1
ATOM 2254 N N . PHE B 1 111 ? -6.828 8.32 12.938 1 98.5 111 PHE B N 1
ATOM 2255 C CA . PHE B 1 111 ? -5.953 9.438 12.617 1 98.5 111 PHE B CA 1
ATOM 2256 C C . PHE B 1 111 ? -6.27 9.984 11.234 1 98.5 111 PHE B C 1
ATOM 2258 O O . PHE B 1 111 ? -6.863 9.297 10.406 1 98.5 111 PHE B O 1
ATOM 2265 N N . VAL B 1 112 ? -5.945 11.227 11.031 1 98.81 112 VAL B N 1
ATOM 2266 C CA . VAL B 1 112 ? -5.934 11.914 9.742 1 98.81 112 VAL B CA 1
ATOM 2267 C C . VAL B 1 112 ? -4.516 11.922 9.18 1 98.81 112 VAL B C 1
ATOM 2269 O O . VAL B 1 112 ? -3.545 12.109 9.914 1 98.81 112 VAL B O 1
ATOM 2272 N N . LEU B 1 113 ? -4.473 11.719 7.91 1 98.88 113 LEU B N 1
ATOM 2273 C CA . LEU B 1 113 ? -3.176 11.625 7.254 1 98.88 113 LEU B CA 1
ATOM 2274 C C . LEU B 1 113 ? -3.039 12.68 6.16 1 98.88 113 LEU B C 1
ATOM 2276 O O . LEU B 1 113 ? -3.961 12.883 5.371 1 98.88 113 LEU B O 1
ATOM 2280 N N . ALA B 1 114 ? -1.948 13.398 6.129 1 98.94 114 ALA B N 1
ATOM 2281 C CA . ALA B 1 114 ? -1.552 14.398 5.133 1 98.94 114 ALA B CA 1
ATOM 2282 C C . ALA B 1 114 ? -0.057 14.312 4.84 1 98.94 114 ALA B C 1
ATOM 2284 O O . ALA B 1 114 ? 0.712 13.781 5.645 1 98.94 114 ALA B O 1
ATOM 2285 N N . GLY B 1 115 ? 0.317 14.812 3.688 1 98.88 115 GLY B N 1
ATOM 2286 C CA . GLY B 1 115 ? 1.752 14.883 3.459 1 98.88 115 GLY B CA 1
ATOM 2287 C C . GLY B 1 115 ? 2.158 14.422 2.07 1 98.88 115 GLY B C 1
ATOM 2288 O O . GLY B 1 115 ? 1.454 14.688 1.094 1 98.88 115 GLY B O 1
ATOM 2289 N N . ILE B 1 116 ? 3.449 13.883 1.965 1 98.81 116 ILE B N 1
ATOM 2290 C CA . ILE B 1 116 ? 4.113 13.586 0.7 1 98.81 116 ILE B CA 1
ATOM 2291 C C . ILE B 1 116 ? 4.727 12.188 0.758 1 98.81 116 ILE B C 1
ATOM 2293 O O . ILE B 1 116 ? 5.285 11.789 1.783 1 98.81 116 ILE B O 1
ATOM 2297 N N . GLN B 1 117 ? 4.699 11.57 -0.247 1 98.62 117 GLN B N 1
ATOM 2298 C CA . GLN B 1 117 ? 3.963 11.688 -1.499 1 98.62 117 GLN B CA 1
ATOM 2299 C C . GLN B 1 117 ? 2.629 10.953 -1.428 1 98.62 117 GLN B C 1
ATOM 2301 O O . GLN B 1 117 ? 2.529 9.906 -0.781 1 98.62 117 GLN B O 1
ATOM 2306 N N . THR B 1 118 ? 1.636 11.359 -2.18 1 98.94 118 THR B N 1
ATOM 2307 C CA . THR B 1 118 ? 0.271 10.844 -2.139 1 98.94 118 THR B CA 1
ATOM 2308 C C . THR B 1 118 ? 0.258 9.336 -2.346 1 98.94 118 THR B C 1
ATOM 2310 O O . THR B 1 118 ? -0.261 8.594 -1.511 1 98.94 118 THR B O 1
ATOM 2313 N N . ASN B 1 119 ? 0.902 8.836 -3.41 1 98.94 119 ASN B N 1
ATOM 2314 C CA . ASN B 1 119 ? 0.778 7.449 -3.852 1 98.94 119 ASN B CA 1
ATOM 2315 C C . ASN B 1 119 ? 1.889 6.574 -3.277 1 98.94 119 ASN B C 1
ATOM 2317 O O . ASN B 1 119 ? 1.93 5.367 -3.529 1 98.94 119 ASN B O 1
ATOM 2321 N N . PHE B 1 120 ? 2.834 7.113 -2.488 1 98.81 120 PHE B N 1
ATOM 2322 C CA . PHE B 1 120 ? 3.938 6.352 -1.915 1 98.81 120 PHE B CA 1
ATOM 2323 C C . PHE B 1 120 ? 3.82 6.289 -0.396 1 98.81 120 PHE B C 1
ATOM 2325 O O . PHE B 1 120 ? 3.086 5.457 0.141 1 98.81 120 PHE B O 1
ATOM 2332 N N . CYS B 1 121 ? 4.492 7.203 0.255 1 98.88 121 CYS B N 1
ATOM 2333 C CA . CYS B 1 121 ? 4.57 7.125 1.71 1 98.88 121 CYS B CA 1
ATOM 2334 C C . CYS B 1 121 ? 3.191 7.297 2.338 1 98.88 121 CYS B C 1
ATOM 2336 O O . CYS B 1 121 ? 2.842 6.586 3.283 1 98.88 121 CYS B O 1
ATOM 2338 N N . CYS B 1 122 ? 2.385 8.234 1.849 1 98.94 122 CYS B N 1
ATOM 2339 C CA . CYS B 1 122 ? 1.062 8.469 2.414 1 98.94 122 CYS B CA 1
ATOM 2340 C C . CYS B 1 122 ? 0.151 7.27 2.188 1 98.94 122 CYS B C 1
ATOM 2342 O O . CYS B 1 122 ? -0.445 6.75 3.133 1 98.94 122 CYS B O 1
ATOM 2344 N N . GLU B 1 123 ? 0.058 6.848 0.963 1 98.94 123 GLU B N 1
ATOM 2345 C CA . GLU B 1 123 ? -0.821 5.719 0.674 1 98.94 123 GLU B CA 1
ATOM 2346 C C . GLU B 1 123 ? -0.365 4.461 1.41 1 98.94 123 GLU B C 1
ATOM 2348 O O . GLU B 1 123 ? -1.185 3.734 1.972 1 98.94 123 GLU B O 1
ATOM 2353 N N . THR B 1 124 ? 0.96 4.184 1.366 1 98.94 124 THR B N 1
ATOM 2354 C CA . THR B 1 124 ? 1.455 2.98 2.027 1 98.94 124 THR B CA 1
ATOM 2355 C C . THR B 1 124 ? 1.128 3.01 3.518 1 98.94 124 THR B C 1
ATOM 2357 O O . THR B 1 124 ? 0.669 2.012 4.078 1 98.94 124 THR B O 1
ATOM 2360 N N . THR B 1 125 ? 1.322 4.148 4.16 1 98.94 125 THR B N 1
ATOM 2361 C CA . THR B 1 125 ? 1.007 4.297 5.574 1 98.94 125 THR B CA 1
ATOM 2362 C C . THR B 1 125 ? -0.489 4.113 5.816 1 98.94 125 THR B C 1
ATOM 2364 O O . THR B 1 125 ? -0.893 3.473 6.789 1 98.94 125 THR B O 1
ATOM 2367 N N . ALA B 1 126 ? -1.322 4.672 4.949 1 98.94 126 ALA B N 1
ATOM 2368 C CA . ALA B 1 126 ? -2.771 4.559 5.086 1 98.94 126 ALA B CA 1
ATOM 2369 C C . ALA B 1 126 ? -3.223 3.105 4.941 1 98.94 126 ALA B C 1
ATOM 2371 O O . ALA B 1 126 ? -4.09 2.643 5.684 1 98.94 126 ALA B O 1
ATOM 2372 N N . ARG B 1 127 ? -2.67 2.393 3.963 1 98.94 127 ARG B N 1
ATOM 2373 C CA . ARG B 1 127 ? -3.008 0.987 3.77 1 98.94 127 ARG B CA 1
ATOM 2374 C C . ARG B 1 127 ? -2.66 0.165 5.004 1 98.94 127 ARG B C 1
ATOM 2376 O O . ARG B 1 127 ? -3.49 -0.599 5.504 1 98.94 127 ARG B O 1
ATOM 2383 N N . VAL B 1 128 ? -1.425 0.349 5.504 1 98.88 128 VAL B N 1
ATOM 2384 C CA . VAL B 1 128 ? -0.98 -0.41 6.668 1 98.88 128 VAL B CA 1
ATOM 2385 C C . VAL B 1 128 ? -1.823 -0.032 7.883 1 98.88 128 VAL B C 1
ATOM 2387 O O . VAL B 1 128 ? -2.262 -0.904 8.641 1 98.88 128 VAL B O 1
ATOM 2390 N N . GLY B 1 129 ? -2.078 1.231 8.07 1 98.88 129 GLY B N 1
ATOM 2391 C CA . GLY B 1 129 ? -2.934 1.664 9.164 1 98.88 129 GLY B CA 1
ATOM 2392 C C . GLY B 1 129 ? -4.32 1.049 9.117 1 98.88 129 GLY B C 1
ATOM 2393 O O . GLY B 1 129 ? -4.824 0.563 10.133 1 98.88 129 GLY B O 1
ATOM 2394 N N . GLY B 1 130 ? -4.941 1.131 7.953 1 98.69 130 GLY B N 1
ATOM 2395 C CA . GLY B 1 130 ? -6.234 0.487 7.797 1 98.69 130 GLY B CA 1
ATOM 2396 C C . GLY B 1 130 ? -6.207 -0.997 8.117 1 98.69 130 GLY B C 1
ATOM 2397 O O . GLY B 1 130 ? -7.094 -1.508 8.805 1 98.69 130 GLY B O 1
ATOM 2398 N N . ASN B 1 131 ? -5.176 -1.697 7.598 1 98.69 131 ASN B N 1
ATOM 2399 C CA . ASN B 1 131 ? -5.035 -3.129 7.84 1 98.69 131 ASN B CA 1
ATOM 2400 C C . ASN B 1 131 ? -4.809 -3.428 9.32 1 98.69 131 ASN B C 1
ATOM 2402 O O . ASN B 1 131 ? -5.176 -4.5 9.805 1 98.69 131 ASN B O 1
ATOM 2406 N N . LEU B 1 132 ? -4.211 -2.5 10.062 1 98.31 132 LEU B N 1
ATOM 2407 C CA . LEU B 1 132 ? -3.963 -2.67 11.492 1 98.31 132 LEU B CA 1
ATOM 2408 C C . LEU B 1 132 ? -5.211 -2.35 12.305 1 98.31 132 LEU B C 1
ATOM 2410 O O . LEU B 1 132 ? -5.223 -2.51 13.523 1 98.31 132 LEU B O 1
ATOM 2414 N N . GLY B 1 133 ? -6.277 -1.835 11.672 1 97.56 133 GLY B N 1
ATOM 2415 C CA . GLY B 1 133 ? -7.566 -1.668 12.328 1 97.56 133 GLY B CA 1
ATOM 2416 C C . GLY B 1 133 ? -7.867 -0.227 12.695 1 97.56 133 GLY B C 1
ATOM 2417 O O . GLY B 1 133 ? -8.883 0.057 13.328 1 97.56 133 GLY B O 1
ATOM 2418 N N . TYR B 1 134 ? -7.016 0.737 12.32 1 98.25 134 TYR B N 1
ATOM 2419 C CA . TYR B 1 134 ? -7.27 2.145 12.609 1 98.25 134 TYR B CA 1
ATOM 2420 C C . TYR B 1 134 ? -8.352 2.705 11.695 1 98.25 134 TYR B C 1
ATOM 2422 O O . TYR B 1 134 ? -8.492 2.264 10.547 1 98.25 134 TYR B O 1
ATOM 2430 N N . ASP B 1 135 ? -9.094 3.607 12.234 1 98.06 135 ASP B N 1
ATOM 2431 C CA . ASP B 1 135 ? -9.961 4.445 11.406 1 98.06 135 ASP B CA 1
ATOM 2432 C C . ASP B 1 135 ? -9.164 5.574 10.75 1 98.06 135 ASP B C 1
ATOM 2434 O O . ASP B 1 135 ? -8.844 6.574 11.398 1 98.06 135 ASP B O 1
ATOM 2438 N N . VAL B 1 136 ? -8.852 5.461 9.477 1 98.81 136 VAL B N 1
ATOM 2439 C CA . VAL B 1 136 ? -7.941 6.367 8.789 1 98.81 136 VAL B CA 1
ATOM 2440 C C . VAL B 1 136 ? -8.734 7.34 7.918 1 98.81 136 VAL B C 1
ATOM 2442 O O . VAL B 1 136 ? -9.609 6.926 7.156 1 98.81 136 VAL B O 1
ATOM 2445 N N . THR B 1 137 ? -8.531 8.555 8.07 1 98.81 137 THR B N 1
ATOM 2446 C CA . THR B 1 137 ? -9.008 9.602 7.172 1 98.81 137 THR B CA 1
ATOM 2447 C C . THR B 1 137 ? -7.855 10.172 6.348 1 98.81 137 THR B C 1
ATOM 2449 O O . THR B 1 137 ? -6.832 10.578 6.902 1 98.81 137 THR B O 1
ATOM 2452 N N . PHE B 1 138 ? -8.047 10.18 5.066 1 98.94 138 PHE B N 1
ATOM 2453 C CA . PHE B 1 138 ? -7.012 10.617 4.133 1 98.94 138 PHE B CA 1
ATOM 2454 C C . PHE B 1 138 ? -7.355 11.977 3.537 1 98.94 138 PHE B C 1
ATOM 2456 O O . PHE B 1 138 ? -8.297 12.094 2.748 1 98.94 138 PHE B O 1
ATOM 2463 N N . ALA B 1 139 ? -6.609 12.969 3.947 1 98.94 139 ALA B N 1
ATOM 2464 C CA . ALA B 1 139 ? -6.84 14.32 3.434 1 98.94 139 ALA B CA 1
ATOM 2465 C C . ALA B 1 139 ? -6.203 14.5 2.059 1 98.94 139 ALA B C 1
ATOM 2467 O O . ALA B 1 139 ? -5.09 15.016 1.944 1 98.94 139 ALA B O 1
ATOM 2468 N N . LEU B 1 140 ? -6.941 14.203 1.066 1 98.94 140 LEU B N 1
ATOM 2469 C CA . LEU B 1 140 ? -6.387 14.117 -0.28 1 98.94 140 LEU B CA 1
ATOM 2470 C C . LEU B 1 140 ? -5.824 15.469 -0.721 1 98.94 140 LEU B C 1
ATOM 2472 O O . LEU B 1 140 ? -4.742 15.531 -1.311 1 98.94 140 LEU B O 1
ATOM 2476 N N . ASP B 1 141 ? -6.527 16.531 -0.461 1 98.88 141 ASP B N 1
ATOM 2477 C CA . ASP B 1 141 ? -6.117 17.844 -0.934 1 98.88 141 ASP B CA 1
ATOM 2478 C C . ASP B 1 141 ? -4.977 18.406 -0.086 1 98.88 141 ASP B C 1
ATOM 2480 O O . ASP B 1 141 ? -4.465 19.5 -0.363 1 98.88 141 ASP B O 1
ATOM 2484 N N . ALA B 1 142 ? -4.578 17.688 0.98 1 98.94 142 ALA B N 1
ATOM 2485 C CA . ALA B 1 142 ? -3.406 18.016 1.788 1 98.94 142 ALA B CA 1
ATOM 2486 C C . ALA B 1 142 ? -2.252 17.062 1.507 1 98.94 142 ALA B C 1
ATOM 2488 O O . ALA B 1 142 ? -1.4 16.828 2.369 1 98.94 142 ALA B O 1
ATOM 2489 N N . THR B 1 143 ? -2.293 16.422 0.365 1 98.94 143 THR B N 1
ATOM 2490 C CA . THR B 1 143 ? -1.201 15.609 -0.155 1 98.94 143 THR B CA 1
ATOM 2491 C C . THR B 1 143 ? -0.833 16.047 -1.572 1 98.94 143 THR B C 1
ATOM 2493 O O . THR B 1 143 ? -1.619 16.703 -2.248 1 98.94 143 THR B O 1
ATOM 2496 N N . PHE B 1 144 ? 0.33 15.703 -1.9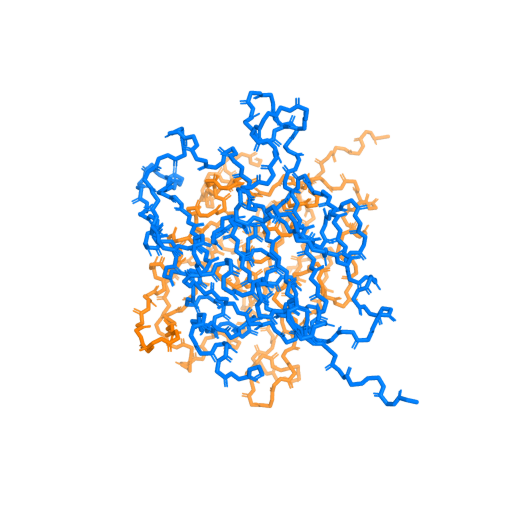65 1 98.94 144 PHE B N 1
ATOM 2497 C CA . PHE B 1 144 ? 0.682 15.836 -3.373 1 98.94 144 PHE B CA 1
ATOM 2498 C C . PHE B 1 144 ? 1.728 14.805 -3.77 1 98.94 144 PHE B C 1
ATOM 2500 O O . PHE B 1 144 ? 2.316 14.148 -2.91 1 98.94 144 PHE B O 1
ATOM 2507 N N . THR B 1 145 ? 1.837 14.648 -5.035 1 98.88 145 THR B N 1
ATOM 2508 C CA . THR B 1 145 ? 2.799 13.719 -5.617 1 98.88 145 THR B CA 1
ATOM 2509 C C . THR B 1 145 ? 3.273 14.211 -6.98 1 98.88 145 THR B C 1
ATOM 2511 O O . THR B 1 145 ? 3.076 15.383 -7.324 1 98.88 145 THR B O 1
ATOM 2514 N N . PHE B 1 146 ? 3.98 13.383 -7.676 1 98.81 146 PHE B N 1
ATOM 2515 C CA . PHE B 1 146 ? 4.641 13.789 -8.914 1 98.81 146 PHE B CA 1
ATOM 2516 C C . PHE B 1 146 ? 4.348 12.797 -10.031 1 98.81 146 PHE B C 1
ATOM 2518 O O . PHE B 1 146 ? 3.951 11.656 -9.773 1 98.81 146 PHE B O 1
ATOM 2525 N N . ASP B 1 147 ? 4.492 13.297 -11.266 1 98.81 147 ASP B N 1
ATOM 2526 C CA . ASP B 1 147 ? 4.445 12.367 -12.398 1 98.81 147 ASP B CA 1
ATOM 2527 C C . ASP B 1 147 ? 5.398 11.195 -12.18 1 98.81 147 ASP B C 1
ATOM 2529 O O . ASP B 1 147 ? 6.418 11.336 -11.5 1 98.81 147 ASP B O 1
ATOM 2533 N N . LEU B 1 148 ? 5.059 10.047 -12.75 1 98.5 148 LEU B N 1
ATOM 2534 C CA . LEU B 1 148 ? 5.867 8.852 -12.516 1 98.5 148 LEU B CA 1
ATOM 2535 C C . LEU B 1 148 ? 5.828 7.922 -13.719 1 98.5 148 LEU B C 1
ATOM 2537 O O . LEU B 1 148 ? 4.758 7.676 -14.281 1 98.5 148 LEU B O 1
ATOM 2541 N N . ALA B 1 149 ? 6.957 7.414 -14.094 1 98.19 149 ALA B N 1
ATOM 2542 C CA . ALA B 1 149 ? 7.035 6.461 -15.195 1 98.19 149 ALA B CA 1
ATOM 2543 C C . ALA B 1 149 ? 6.812 5.031 -14.703 1 98.19 149 ALA B C 1
ATOM 2545 O O . ALA B 1 149 ? 7.297 4.656 -13.641 1 98.19 149 ALA B O 1
ATOM 2546 N N . GLY B 1 150 ? 6.055 4.273 -15.516 1 97.31 150 GLY B N 1
ATOM 2547 C CA . GLY B 1 150 ? 5.828 2.865 -15.227 1 97.31 150 GLY B CA 1
ATOM 2548 C C . GLY B 1 150 ? 6.895 1.958 -15.805 1 97.31 150 GLY B C 1
ATOM 2549 O O . GLY B 1 150 ? 7.91 2.436 -16.328 1 97.31 150 GLY B O 1
ATOM 2550 N N . PRO B 1 151 ? 6.652 0.679 -15.641 1 97 151 PRO B N 1
ATOM 2551 C CA . PRO B 1 151 ? 7.652 -0.29 -16.094 1 97 151 PRO B CA 1
ATOM 2552 C C . PRO B 1 151 ? 7.867 -0.248 -17.609 1 97 151 PRO B C 1
ATOM 2554 O O . PRO B 1 151 ? 8.945 -0.598 -18.094 1 97 151 PRO B O 1
ATOM 2557 N N . ASP B 1 152 ? 6.898 0.24 -18.344 1 95.06 152 ASP B N 1
ATOM 2558 C CA . ASP B 1 152 ? 7.023 0.286 -19.797 1 95.06 152 ASP B CA 1
ATOM 2559 C C . ASP B 1 152 ? 7.449 1.675 -20.266 1 95.06 152 ASP B C 1
ATOM 2561 O O . ASP B 1 152 ? 7.434 1.962 -21.469 1 95.06 152 ASP B O 1
ATOM 2565 N N . GLY B 1 153 ? 7.691 2.533 -19.359 1 96.12 153 GLY B N 1
ATOM 2566 C CA . GLY B 1 153 ? 8.133 3.877 -19.703 1 96.12 153 GLY B CA 1
ATOM 2567 C C . GLY B 1 153 ? 6.992 4.871 -19.812 1 96.12 153 GLY B C 1
ATOM 2568 O O . GLY B 1 153 ? 7.219 6.082 -19.844 1 96.12 153 GLY B O 1
ATOM 2569 N N . SER B 1 154 ? 5.801 4.348 -19.891 1 96.88 154 SER B N 1
ATOM 2570 C CA . SER B 1 154 ? 4.66 5.258 -19.922 1 96.88 154 SER B CA 1
ATOM 2571 C C . SER B 1 154 ? 4.555 6.051 -18.625 1 96.88 154 SER B C 1
ATOM 2573 O O . SER B 1 154 ? 4.832 5.523 -17.547 1 96.88 154 SER B O 1
ATOM 2575 N N . VAL B 1 155 ? 4.117 7.328 -18.797 1 98.25 155 VAL B N 1
ATOM 2576 C CA . VAL B 1 155 ? 4.086 8.211 -17.641 1 98.25 155 VAL B CA 1
ATOM 2577 C C . VAL B 1 155 ? 2.643 8.422 -17.188 1 98.25 155 VAL B C 1
ATOM 2579 O O . VAL B 1 155 ? 1.763 8.703 -18 1 98.25 155 VAL B O 1
ATOM 2582 N N . LEU B 1 156 ? 2.389 8.18 -15.938 1 98.75 156 LEU B N 1
ATOM 2583 C CA . LEU B 1 156 ? 1.162 8.664 -15.312 1 98.75 156 LEU B CA 1
ATOM 2584 C C . LEU B 1 156 ? 1.389 10.008 -14.633 1 98.75 156 LEU B C 1
ATOM 2586 O O . LEU B 1 156 ? 2.406 10.211 -13.961 1 98.75 156 LEU B O 1
ATOM 2590 N N . THR B 1 157 ? 0.452 10.922 -14.859 1 98.81 157 THR B N 1
ATOM 2591 C CA . THR B 1 157 ? 0.554 12.234 -14.227 1 98.81 157 THR B CA 1
ATOM 2592 C C . THR B 1 157 ? 0.306 12.133 -12.727 1 98.81 157 THR B C 1
ATOM 2594 O O . THR B 1 157 ? -0.319 11.18 -12.258 1 98.81 157 THR B O 1
ATOM 2597 N N . ALA B 1 158 ? 0.805 13.117 -12.047 1 98.88 158 ALA B N 1
ATOM 2598 C CA . ALA B 1 158 ? 0.56 13.219 -10.609 1 98.88 158 ALA B CA 1
ATOM 2599 C C . ALA B 1 158 ? -0.934 13.172 -10.305 1 98.88 158 ALA B C 1
ATOM 2601 O O . ALA B 1 158 ? -1.354 12.516 -9.352 1 98.88 158 ALA B O 1
ATOM 2602 N N . GLY B 1 159 ? -1.678 13.852 -11.086 1 98.75 159 GLY B N 1
ATOM 2603 C CA . GLY B 1 159 ? -3.121 13.844 -10.898 1 98.75 159 GLY B CA 1
ATOM 2604 C C . GLY B 1 159 ? -3.736 12.469 -11.07 1 98.75 159 GLY B C 1
ATOM 2605 O O . GLY B 1 159 ? -4.629 12.086 -10.312 1 98.75 159 GLY B O 1
ATOM 2606 N N . GLU B 1 160 ? -3.318 11.719 -12.094 1 98.69 160 GLU B N 1
ATOM 2607 C CA . GLU B 1 160 ? -3.809 10.359 -12.32 1 98.69 160 GLU B CA 1
ATOM 2608 C C . GLU B 1 160 ? -3.434 9.438 -11.172 1 98.69 160 GLU B C 1
ATOM 2610 O O . GLU B 1 160 ? -4.246 8.617 -10.734 1 98.69 160 GLU B O 1
ATOM 2615 N N . LEU B 1 161 ? -2.24 9.578 -10.68 1 98.88 161 LEU B N 1
ATOM 2616 C CA . LEU B 1 161 ? -1.782 8.773 -9.555 1 98.88 161 LEU B CA 1
ATOM 2617 C C . LEU B 1 161 ? -2.561 9.109 -8.289 1 98.88 161 LEU B C 1
ATOM 2619 O O . LEU B 1 161 ? -2.926 8.219 -7.52 1 98.88 161 LEU B O 1
ATOM 2623 N N . SER B 1 162 ? -2.805 10.375 -8.078 1 98.88 162 SER B N 1
ATOM 2624 C CA . SER B 1 162 ? -3.6 10.82 -6.941 1 98.88 162 SER B CA 1
ATOM 2625 C C . SER B 1 162 ? -5.02 10.266 -7.008 1 98.88 162 SER B C 1
ATOM 2627 O O . SER B 1 162 ? -5.559 9.805 -6 1 98.88 162 SER B O 1
ATOM 2629 N N . LYS B 1 163 ? -5.586 10.281 -8.164 1 98.75 163 LYS B N 1
ATOM 2630 C CA . LYS B 1 163 ? -6.93 9.734 -8.352 1 98.75 163 LYS B CA 1
ATOM 2631 C C . LYS B 1 163 ? -6.957 8.234 -8.07 1 98.75 163 LYS B C 1
ATOM 2633 O O . LYS B 1 163 ? -7.891 7.73 -7.445 1 98.75 163 LYS B O 1
ATOM 2638 N N . ALA B 1 164 ? -5.977 7.504 -8.555 1 98.88 164 ALA B N 1
ATOM 2639 C CA . ALA B 1 164 ? -5.891 6.07 -8.297 1 98.88 164 ALA B CA 1
ATOM 2640 C C . ALA B 1 164 ? -5.754 5.789 -6.805 1 98.88 164 ALA B C 1
ATOM 2642 O O . ALA B 1 164 ? -6.387 4.871 -6.277 1 98.88 164 ALA B O 1
ATOM 2643 N N . THR B 1 165 ? -4.906 6.586 -6.113 1 98.94 165 THR B N 1
ATOM 2644 C CA . THR B 1 165 ? -4.75 6.449 -4.668 1 98.94 165 THR B CA 1
ATOM 2645 C C . THR B 1 165 ? -6.09 6.645 -3.961 1 98.94 165 THR B C 1
ATOM 2647 O O . THR B 1 165 ? -6.473 5.832 -3.117 1 98.94 165 THR B O 1
ATOM 2650 N N . ALA B 1 166 ? -6.777 7.707 -4.309 1 98.94 166 ALA B N 1
ATOM 2651 C CA . ALA B 1 166 ? -8.062 8 -3.684 1 98.94 166 ALA B CA 1
ATOM 2652 C C . ALA B 1 166 ? -9.055 6.863 -3.906 1 98.94 166 ALA B C 1
ATOM 2654 O O . ALA B 1 166 ? -9.758 6.453 -2.979 1 98.94 166 ALA B O 1
ATOM 2655 N N . THR B 1 167 ? -9.094 6.363 -5.102 1 98.88 167 THR B N 1
ATOM 2656 C CA . THR B 1 167 ? -10.008 5.281 -5.461 1 98.88 167 THR B CA 1
ATOM 2657 C C . THR B 1 167 ? -9.664 4.012 -4.684 1 98.88 167 THR B C 1
ATOM 2659 O O . THR B 1 167 ? -10.555 3.379 -4.102 1 98.88 167 THR B O 1
ATOM 2662 N N . ASN B 1 168 ? -8.406 3.674 -4.633 1 98.88 168 ASN B N 1
ATOM 2663 C CA . ASN B 1 168 ? -7.973 2.473 -3.932 1 98.88 168 ASN B CA 1
ATOM 2664 C C . ASN B 1 168 ? -8.281 2.549 -2.439 1 98.88 168 ASN B C 1
ATOM 2666 O O . ASN B 1 168 ? -8.852 1.614 -1.87 1 98.88 168 ASN B O 1
ATOM 2670 N N . LEU B 1 169 ? -7.879 3.666 -1.832 1 98.88 169 LEU B N 1
ATOM 2671 C CA . LEU B 1 169 ? -8.031 3.789 -0.386 1 98.88 169 LEU B CA 1
ATOM 2672 C C . LEU B 1 169 ? -9.508 3.785 0.008 1 98.88 169 LEU B C 1
ATOM 2674 O O . LEU B 1 169 ? -9.898 3.1 0.955 1 98.88 169 LEU B O 1
ATOM 2678 N N . HIS B 1 170 ? -10.305 4.559 -0.72 1 98 170 HIS B N 1
ATOM 2679 C CA . HIS B 1 170 ? -11.719 4.668 -0.394 1 98 170 HIS B CA 1
ATOM 2680 C C . HIS B 1 170 ? -12.469 3.393 -0.758 1 98 170 HIS B C 1
ATOM 2682 O O . HIS B 1 170 ? -13.164 2.814 0.083 1 98 170 HIS B O 1
ATOM 2688 N N . GLY B 1 171 ? -12.258 2.967 -1.953 1 95.62 171 GLY B N 1
ATOM 2689 C CA . GLY B 1 171 ? -12.977 1.807 -2.461 1 95.62 171 GLY B CA 1
ATOM 2690 C C . GLY B 1 171 ? -12.57 0.512 -1.784 1 95.62 171 GLY B C 1
ATOM 2691 O O . GLY B 1 171 ? -13.359 -0.428 -1.703 1 95.62 171 GLY B O 1
ATOM 2692 N N . GLY B 1 172 ? -11.289 0.451 -1.28 1 94.38 172 GLY B N 1
ATOM 2693 C CA . GLY B 1 172 ? -10.781 -0.755 -0.647 1 94.38 172 GLY B CA 1
ATOM 2694 C C . GLY B 1 172 ? -11.039 -0.797 0.848 1 94.38 172 GLY B C 1
ATOM 2695 O O . GLY B 1 172 ? -10.711 -1.784 1.512 1 94.38 172 GLY B O 1
ATOM 2696 N N . GLY B 1 173 ? -11.562 0.3 1.296 1 95.69 173 GLY B N 1
ATOM 2697 C CA . GLY B 1 173 ? -11.883 0.356 2.713 1 95.69 173 GLY B CA 1
ATOM 2698 C C . GLY B 1 173 ? -10.664 0.556 3.594 1 95.69 173 GLY B C 1
ATOM 2699 O O . GLY B 1 173 ? -10.688 0.23 4.781 1 95.69 173 GLY B O 1
ATOM 2700 N N . PHE B 1 174 ? -9.586 1 3.035 1 98.31 174 PHE B N 1
ATOM 2701 C CA . PHE B 1 174 ? -8.391 1.294 3.822 1 98.31 174 PHE B CA 1
ATOM 2702 C C . PHE B 1 174 ? -8.586 2.562 4.645 1 98.31 174 PHE B C 1
ATOM 2704 O O . PHE B 1 174 ? -8.07 2.672 5.758 1 98.31 174 PHE B O 1
ATOM 2711 N N . ALA B 1 175 ? -9.258 3.52 4.062 1 98.75 175 ALA B N 1
ATOM 2712 C CA . ALA B 1 175 ? -9.414 4.863 4.609 1 98.75 175 ALA B CA 1
ATOM 2713 C C . ALA B 1 175 ? -10.633 5.562 4.008 1 98.75 175 ALA B C 1
ATOM 2715 O O . ALA B 1 175 ? -11.102 5.191 2.932 1 98.75 175 ALA B O 1
ATOM 2716 N N . THR B 1 176 ? -11.117 6.516 4.719 1 98.5 176 THR B N 1
ATOM 2717 C CA . THR B 1 176 ? -12.047 7.484 4.141 1 98.5 176 THR B CA 1
ATOM 2718 C C . THR B 1 176 ? -11.281 8.648 3.51 1 98.5 176 THR B C 1
ATOM 2720 O O . THR B 1 176 ? -10.531 9.344 4.191 1 98.5 176 THR B O 1
ATOM 2723 N N . VAL B 1 177 ? -11.453 8.836 2.217 1 98.88 177 VAL B N 1
ATOM 2724 C CA . VAL B 1 177 ? -10.781 9.922 1.52 1 98.88 177 VAL B CA 1
ATOM 2725 C C . VAL B 1 177 ? -11.695 11.148 1.469 1 98.88 177 VAL B C 1
ATOM 2727 O O . VAL B 1 177 ? -12.852 11.047 1.05 1 98.88 177 VAL B O 1
ATOM 2730 N N . THR B 1 178 ? -11.195 12.211 1.929 1 98.5 178 THR B N 1
ATOM 2731 C CA . THR B 1 178 ? -12 13.422 1.968 1 98.5 178 THR B CA 1
ATOM 2732 C C . THR B 1 178 ? -11.125 14.664 1.891 1 98.5 178 THR B C 1
ATOM 2734 O O . THR B 1 178 ? -9.961 14.586 1.487 1 98.5 178 THR B O 1
ATOM 2737 N N . SER B 1 179 ? -11.68 15.867 2.107 1 98.62 179 SER B N 1
ATOM 2738 C CA . SER B 1 179 ? -10.977 17.141 1.946 1 98.62 179 SER B CA 1
ATOM 2739 C C . SER B 1 179 ? -10.664 17.766 3.297 1 98.62 179 SER B C 1
ATOM 2741 O O . SER B 1 179 ? -11.289 17.438 4.305 1 98.62 179 SER B O 1
ATOM 2743 N N . THR B 1 180 ? -9.695 18.641 3.295 1 98.81 180 THR B N 1
ATOM 2744 C CA . THR B 1 180 ? -9.344 19.422 4.473 1 98.81 180 THR B CA 1
ATOM 2745 C C . THR B 1 180 ? -10.57 20.156 5.027 1 98.81 180 THR B C 1
ATOM 2747 O O . THR B 1 180 ? -10.812 20.141 6.234 1 98.81 180 THR B O 1
ATOM 2750 N N . LYS B 1 181 ? -11.312 20.734 4.113 1 98.5 181 LYS B N 1
ATOM 2751 C CA . LYS B 1 181 ? -12.5 21.469 4.531 1 98.5 181 LYS B CA 1
ATOM 2752 C C . LYS B 1 181 ? -13.461 20.562 5.293 1 98.5 181 LYS B C 1
ATOM 2754 O O . LYS B 1 181 ? -13.969 20.938 6.352 1 98.5 181 LYS B O 1
ATOM 2759 N N . GLU B 1 182 ? -13.727 19.359 4.781 1 98.25 182 GLU B N 1
ATOM 2760 C CA . GLU B 1 182 ? -14.633 18.406 5.43 1 98.25 182 GLU B CA 1
ATOM 2761 C C . GLU B 1 182 ? -14.078 17.969 6.781 1 98.25 182 GLU B C 1
ATOM 2763 O O . GLU B 1 182 ? -14.82 17.844 7.754 1 98.25 182 GLU B O 1
ATOM 2768 N N . ILE B 1 183 ? -12.812 17.703 6.863 1 98.38 183 ILE B N 1
ATOM 2769 C CA . ILE B 1 183 ? -12.164 17.25 8.094 1 98.38 183 ILE B CA 1
ATOM 2770 C C . ILE B 1 183 ? -12.289 18.344 9.164 1 98.38 183 ILE B C 1
ATOM 2772 O O . ILE B 1 183 ? -12.656 18.047 10.305 1 98.38 183 ILE B O 1
ATOM 2776 N N . LEU B 1 184 ? -11.992 19.578 8.797 1 97.94 184 LEU B N 1
ATOM 2777 C CA . LEU B 1 184 ? -12.031 20.688 9.75 1 97.94 184 LEU B CA 1
ATOM 2778 C C . LEU B 1 184 ? -13.453 20.938 10.234 1 97.94 184 LEU B C 1
ATOM 2780 O O . LEU B 1 184 ? -13.664 21.344 11.375 1 97.94 184 LEU B O 1
ATOM 2784 N N . GLY B 1 185 ? -14.398 20.609 9.344 1 96.12 185 GLY B N 1
ATOM 2785 C CA . GLY B 1 185 ? -15.805 20.781 9.703 1 96.12 185 GLY B CA 1
ATOM 2786 C C . GLY B 1 185 ? -16.281 19.766 10.727 1 96.12 185 GLY B C 1
ATOM 2787 O O . GLY B 1 185 ? -17.312 19.969 11.367 1 96.12 185 GLY B O 1
ATOM 2788 N N . THR B 1 186 ? -15.594 18.641 10.883 1 91.5 186 THR B N 1
ATOM 2789 C CA . THR B 1 186 ? -16.016 17.578 11.789 1 91.5 186 THR B CA 1
ATOM 2790 C C . THR B 1 186 ? -15.18 17.578 13.062 1 91.5 186 THR B C 1
ATOM 2792 O O . THR B 1 186 ? -15.383 16.734 13.938 1 91.5 186 THR B O 1
ATOM 2795 N N . LEU B 1 187 ? -14.172 18.469 13.188 1 87.56 187 LEU B N 1
ATOM 2796 C CA . LEU B 1 187 ? -13.336 18.531 14.383 1 87.56 187 LEU B CA 1
ATOM 2797 C C . LEU B 1 187 ? -14.039 19.312 15.492 1 87.56 187 LEU B C 1
ATOM 2799 O O . LEU B 1 187 ? -14.664 20.344 15.227 1 87.56 187 LEU B O 1
#

Sequence (374 aa):
MTTEETKALLVIDVQRGFDEPVWGPRDNPGAEANIKALVDAWQERGLPIVLVHHDSVKPGSSLRPGQEGNHFKPELDGVRADLVFGKKVNSAFHGDIDLDGWLKTRGITSFVLAGIQTNFCCETTARVGGNLGYDVTFALDATFTFDLAGPDGSVLTAGELSKATATNLHGGGFATVTSTKEILGTLMTTEETKALLVIDVQRGFDEPVWGPRDNPGAEANIKALVDAWQERGLPIVLVHHDSVKPGSSLRPGQEGNHFKPELDGVRADLVFGKKVNSAFHGDIDLDGWLKTRGITSFVLAGIQTNFCCETTARVGGNLGYDVTFALDATFTFDLAGPDGSVLTAGELSKATATNLHGGGFATVTSTKEILGTL

InterPro domains:
  IPR000868 Isochorismatase-like domain [PF00857] (8-149)
  IPR036380 Isochorismatase-like superfamily [G3DSA:3.40.50.850] (1-187)
  IPR036380 Isochorismatase-like superfamily [SSF52499] (5-187)
  IPR050272 Isochorismatase-like hydrolase [PTHR43540] (4-184)

Solvent-accessible surface area (backbone atoms only — not comparable to full-atom values): 18905 Å² total; per-residue (Å²): 125,82,76,66,73,47,57,32,38,39,37,32,34,55,28,42,30,74,71,44,73,88,56,56,60,58,35,55,90,57,11,62,61,38,40,33,52,52,52,50,54,34,57,75,68,70,42,52,31,37,41,36,39,52,39,40,82,54,87,87,47,50,29,20,74,92,43,73,23,37,38,64,32,76,72,56,63,87,63,83,56,74,41,73,49,46,19,68,45,50,30,58,71,61,30,78,46,62,44,63,59,56,34,53,76,69,51,37,52,33,33,37,39,33,26,34,31,37,64,44,26,43,39,43,30,42,44,52,38,21,60,74,65,34,50,34,34,34,26,54,56,16,18,32,34,40,40,44,42,23,76,84,62,52,70,45,47,18,58,58,43,45,51,49,42,40,21,45,33,32,58,68,65,23,27,50,54,46,40,51,68,59,53,61,69,72,105,125,81,75,66,72,49,57,31,38,40,37,32,34,54,28,41,30,74,71,45,73,88,55,57,61,60,36,54,91,55,12,62,62,38,41,32,52,52,50,50,54,34,58,75,69,70,41,52,30,35,39,37,38,51,39,41,82,55,88,87,47,48,29,19,72,94,41,74,24,36,37,65,32,75,71,56,63,88,64,85,56,75,41,75,48,46,19,69,45,49,30,57,72,62,28,78,46,63,44,63,59,58,35,53,78,69,51,37,52,31,34,37,40,31,27,34,32,34,63,44,25,43,40,44,29,43,44,52,40,21,60,73,66,35,50,34,34,34,26,54,55,17,19,32,34,41,40,44,42,24,74,84,62,52,71,44,47,20,58,57,44,44,50,50,42,41,20,44,32,32,58,67,63,24,25,50,53,47,42,52,69,60,53,62,70,74,105

Nearest PDB structures (foldseek):
  3mcw-assembly1_B  TM=9.535E-01  e=1.387E-21  Chromobacterium violaceum ATCC 12472
  3lqy-assembly1_A  TM=8.946E-01  e=1.942E-16  Oleispira antarctica
  8cib-assembly1_F  TM=8.878E-01  e=4.809E-16  Pseudomonas aeruginosa
  3irv-assembly1_A-2  TM=8.702E-01  e=2.842E-14  Pseudomonas savastanoi pv. phaseolicola 1448A
  4h17-assembly1_B  TM=8.877E-01  e=3.683E-14  Pseudomonas putida KT2440